Protein AF-A0A1F6HIG9-F1 (afdb_monomer_lite)

Foldseek 3Di:
DDDDDPPPPDLVCSLVVVQVVLVVVVVVLVVDQDAEEAEAEQCLSNQLDPVSLVVVLVCLVCQVVSNYHYHYHHPDLCSLVVDPSSLSSVVSDQKDWQAADDPVCLVVVCVSVVNDPVLSVCSPPGDVQWHWIHHPPDIDIDGDDDDPVRCLVPPPPPVSVVVVVVVVVVVVVVPDDDDDDPDDDDDDDDDDDDDDDDDDDDDDDDDDDDDDDDD

Structure (mmCIF, N/CA/C/O backbone):
data_AF-A0A1F6HIG9-F1
#
_entry.id   AF-A0A1F6HIG9-F1
#
loop_
_atom_site.group_PDB
_atom_site.id
_atom_site.type_symbol
_atom_site.label_atom_id
_atom_site.label_alt_id
_atom_site.label_comp_id
_atom_site.label_asym_id
_atom_site.label_entity_id
_atom_site.label_seq_id
_atom_site.pdbx_PDB_ins_code
_atom_site.Cartn_x
_atom_site.Cartn_y
_atom_site.Cartn_z
_atom_site.occupancy
_atom_site.B_iso_or_equiv
_atom_site.auth_seq_id
_atom_site.auth_comp_id
_atom_site.auth_asym_id
_atom_site.auth_atom_id
_atom_site.pdbx_PDB_model_num
ATOM 1 N N . MET A 1 1 ? -2.813 -13.691 -15.113 1.00 87.88 1 MET A N 1
ATOM 2 C CA . MET A 1 1 ? -2.069 -12.946 -14.077 1.00 87.88 1 MET A CA 1
ATOM 3 C C . MET A 1 1 ? -0.593 -12.982 -14.445 1.00 87.88 1 MET A C 1
ATOM 5 O O . MET A 1 1 ? -0.162 -14.000 -14.965 1.00 87.88 1 MET A O 1
ATOM 9 N N . THR A 1 2 ? 0.153 -11.894 -14.258 1.00 93.94 2 THR A N 1
ATOM 10 C CA . THR A 1 2 ? 1.606 -11.864 -14.506 1.00 93.94 2 THR A CA 1
ATOM 11 C C . THR A 1 2 ? 2.276 -11.411 -13.221 1.00 93.94 2 THR A C 1
ATOM 13 O O . THR A 1 2 ? 1.889 -10.372 -12.693 1.00 93.94 2 THR A O 1
ATOM 16 N N . VAL A 1 3 ? 3.236 -12.192 -12.725 1.00 94.56 3 VAL A N 1
ATOM 17 C CA . VAL A 1 3 ? 3.957 -11.929 -11.474 1.00 94.56 3 VAL A CA 1
ATOM 18 C C . VAL A 1 3 ? 5.439 -11.795 -11.797 1.00 94.56 3 VAL A C 1
ATOM 20 O O . VAL A 1 3 ? 5.996 -12.645 -12.488 1.00 94.56 3 VAL A O 1
ATOM 23 N N . PHE A 1 4 ? 6.061 -10.727 -11.305 1.00 93.75 4 PHE A N 1
ATOM 24 C CA . PHE A 1 4 ? 7.506 -10.527 -11.360 1.00 93.75 4 PHE A CA 1
ATOM 25 C C . PHE A 1 4 ? 8.046 -10.688 -9.942 1.00 93.75 4 PHE A C 1
ATOM 27 O O . PHE A 1 4 ? 7.702 -9.900 -9.067 1.00 93.75 4 PHE A O 1
ATOM 34 N N . SER A 1 5 ? 8.849 -11.725 -9.706 1.00 91.62 5 SER A N 1
ATOM 35 C CA . SER A 1 5 ? 9.456 -11.969 -8.396 1.00 91.62 5 SER A CA 1
ATOM 36 C C . SER A 1 5 ? 10.866 -11.396 -8.354 1.00 91.62 5 SER A C 1
ATOM 38 O O . SER A 1 5 ? 11.692 -11.724 -9.202 1.00 91.62 5 SER A O 1
ATOM 40 N N . ILE A 1 6 ? 11.139 -10.574 -7.341 1.00 88.38 6 ILE A N 1
ATOM 41 C CA . ILE A 1 6 ? 12.475 -10.038 -7.032 1.00 88.38 6 ILE A CA 1
ATOM 42 C C . ILE A 1 6 ? 13.081 -10.677 -5.775 1.00 88.38 6 ILE A C 1
ATOM 44 O O . ILE A 1 6 ? 14.140 -10.265 -5.317 1.00 88.38 6 ILE A O 1
ATOM 48 N N . LYS A 1 7 ? 12.428 -11.705 -5.214 1.00 85.88 7 LYS A N 1
ATOM 49 C CA . LYS A 1 7 ? 12.814 -12.321 -3.933 1.00 85.88 7 LYS A CA 1
ATOM 50 C C . LYS A 1 7 ? 14.222 -12.928 -3.952 1.00 85.88 7 LYS A C 1
ATOM 52 O O . LYS A 1 7 ? 14.895 -12.919 -2.930 1.00 85.88 7 LYS A O 1
ATOM 57 N N . ALA A 1 8 ? 14.649 -13.457 -5.098 1.00 89.75 8 ALA A N 1
ATOM 58 C CA . ALA A 1 8 ? 15.953 -14.104 -5.253 1.00 89.75 8 ALA A CA 1
ATOM 59 C C . ALA A 1 8 ? 17.104 -13.116 -5.519 1.00 89.75 8 ALA A C 1
ATOM 61 O O . ALA A 1 8 ? 18.244 -13.545 -5.660 1.00 89.75 8 ALA A O 1
ATOM 62 N N . LEU A 1 9 ? 16.810 -11.817 -5.631 1.00 90.56 9 LEU A N 1
ATOM 63 C CA . LEU A 1 9 ? 17.823 -10.787 -5.825 1.00 90.56 9 LEU A CA 1
ATOM 64 C C . LEU A 1 9 ? 18.357 -10.301 -4.478 1.00 90.56 9 LEU A C 1
ATOM 66 O O . LEU A 1 9 ? 17.592 -10.150 -3.513 1.00 90.56 9 LEU A O 1
ATOM 70 N N . GLU A 1 10 ? 19.655 -10.003 -4.468 1.00 90.06 10 GLU A N 1
ATOM 71 C CA . GLU A 1 10 ? 20.306 -9.215 -3.422 1.00 90.06 10 GLU A CA 1
ATOM 72 C C . GLU A 1 10 ? 19.578 -7.883 -3.235 1.00 90.06 10 GLU A C 1
ATOM 74 O O . GLU A 1 10 ? 19.012 -7.324 -4.182 1.00 90.06 10 GLU A O 1
ATOM 79 N N . GLU A 1 11 ? 19.549 -7.399 -1.998 1.00 84.50 11 GLU A N 1
ATOM 80 C CA . GLU A 1 11 ? 18.730 -6.257 -1.601 1.00 84.50 11 GLU A CA 1
ATOM 81 C C . GLU A 1 11 ? 19.108 -4.990 -2.373 1.00 84.50 11 GLU A C 1
ATOM 83 O O . GLU A 1 11 ? 18.236 -4.263 -2.846 1.00 84.50 11 GLU A O 1
ATOM 88 N N . GLU A 1 12 ? 20.400 -4.807 -2.624 1.00 86.00 12 GLU A N 1
ATOM 89 C CA . GLU A 1 12 ? 20.987 -3.698 -3.369 1.00 86.00 12 GLU A CA 1
ATOM 90 C C . GLU A 1 12 ? 20.551 -3.681 -4.843 1.00 86.00 12 GLU A C 1
ATOM 92 O O . GLU A 1 12 ? 20.493 -2.622 -5.472 1.00 86.00 12 GLU A O 1
ATOM 97 N N . LEU A 1 13 ? 20.209 -4.844 -5.409 1.00 88.69 13 LEU A N 1
ATOM 98 C CA . LEU A 1 13 ? 19.786 -4.982 -6.807 1.00 88.69 13 LEU A CA 1
ATOM 99 C C . LEU A 1 13 ? 18.272 -4.830 -6.990 1.00 88.69 13 LEU A C 1
ATOM 101 O O . LEU A 1 13 ? 17.807 -4.561 -8.105 1.00 88.69 13 LEU A O 1
ATOM 105 N N . ARG A 1 14 ? 17.484 -4.989 -5.919 1.00 87.50 14 ARG A N 1
ATOM 106 C CA . ARG A 1 14 ? 16.014 -4.928 -5.976 1.00 87.50 14 ARG A CA 1
ATOM 107 C C . ARG A 1 14 ? 15.480 -3.606 -6.534 1.00 87.50 14 ARG A C 1
ATOM 109 O O . ARG A 1 14 ? 14.612 -3.687 -7.406 1.00 87.50 14 ARG A O 1
ATOM 116 N N . PRO A 1 15 ? 15.974 -2.414 -6.137 1.00 85.75 15 PRO A N 1
ATOM 117 C CA . PRO A 1 15 ? 15.472 -1.145 -6.667 1.00 85.75 15 PRO A CA 1
ATOM 118 C C . PRO A 1 15 ? 15.651 -1.033 -8.185 1.00 85.75 15 PRO A C 1
ATOM 120 O O . PRO A 1 15 ? 14.716 -0.670 -8.900 1.00 85.75 15 PRO A O 1
ATOM 123 N N . VAL A 1 16 ? 16.826 -1.420 -8.693 1.00 88.12 16 VAL A N 1
ATOM 124 C CA . VAL A 1 16 ? 17.144 -1.381 -10.128 1.00 88.12 16 VAL A CA 1
ATOM 125 C C . VAL A 1 16 ? 16.268 -2.362 -10.904 1.00 88.12 16 VAL A C 1
ATOM 127 O O . VAL A 1 16 ? 15.658 -1.996 -11.911 1.00 88.12 16 VAL A O 1
ATOM 130 N N . ALA A 1 17 ? 16.151 -3.601 -10.421 1.00 90.62 17 ALA A N 1
ATOM 131 C CA . ALA A 1 17 ? 15.294 -4.604 -11.043 1.00 90.62 17 ALA A CA 1
ATOM 132 C C . ALA A 1 17 ? 13.824 -4.159 -11.065 1.00 90.62 17 ALA A C 1
ATOM 134 O O . ALA A 1 17 ? 13.151 -4.282 -12.092 1.00 90.62 17 ALA A O 1
ATOM 135 N N . MET A 1 18 ? 13.334 -3.587 -9.962 1.00 89.00 18 MET A N 1
ATOM 136 C CA . MET A 1 18 ? 11.970 -3.077 -9.868 1.00 89.00 18 MET A CA 1
ATOM 137 C C . MET A 1 18 ? 11.737 -1.911 -10.833 1.00 89.00 18 MET A C 1
ATOM 139 O O . MET A 1 18 ? 10.702 -1.883 -11.495 1.00 89.00 18 MET A O 1
ATOM 143 N N . HIS A 1 19 ? 12.707 -1.006 -10.994 1.00 88.56 19 HIS A N 1
ATOM 144 C CA . HIS A 1 19 ? 12.633 0.078 -11.975 1.00 88.56 19 HIS A CA 1
ATOM 145 C C . HIS A 1 19 ? 12.476 -0.454 -13.409 1.00 88.56 19 HIS A C 1
ATOM 147 O O . HIS A 1 19 ? 11.563 -0.041 -14.126 1.00 88.56 19 HIS A O 1
ATOM 153 N N . ILE A 1 20 ? 13.304 -1.424 -13.812 1.00 91.75 20 ILE A N 1
ATOM 154 C CA . ILE A 1 20 ? 13.245 -2.042 -15.149 1.00 91.75 20 ILE A CA 1
ATOM 155 C C . ILE A 1 20 ? 11.887 -2.722 -15.380 1.00 91.75 20 ILE A C 1
ATOM 157 O O . ILE A 1 20 ? 11.261 -2.545 -16.429 1.00 91.75 20 ILE A O 1
ATOM 161 N N . VAL A 1 21 ? 11.403 -3.486 -14.395 1.00 93.06 21 VAL A N 1
ATOM 162 C CA . VAL A 1 21 ? 10.100 -4.165 -14.467 1.00 93.06 21 VAL A CA 1
ATOM 163 C C . VAL A 1 21 ? 8.960 -3.152 -14.579 1.00 93.06 21 VAL A C 1
ATOM 165 O O . VAL A 1 21 ? 8.070 -3.313 -15.419 1.00 93.06 21 VAL A O 1
ATOM 168 N N . LEU A 1 22 ? 8.983 -2.093 -13.770 1.00 92.62 22 LEU A N 1
ATOM 169 C CA . LEU A 1 22 ? 7.974 -1.041 -13.805 1.00 92.62 22 LEU A CA 1
ATOM 170 C C . LEU A 1 22 ? 7.966 -0.298 -15.141 1.00 92.62 22 LEU A C 1
ATOM 172 O O . LEU A 1 22 ? 6.882 -0.037 -15.664 1.00 92.62 22 LEU A O 1
ATOM 176 N N . ASP A 1 23 ? 9.129 0.007 -15.723 1.00 93.12 23 ASP A N 1
ATOM 177 C CA . ASP A 1 23 ? 9.199 0.654 -17.037 1.00 93.12 23 ASP A CA 1
ATOM 178 C C . ASP A 1 23 ? 8.657 -0.247 -18.151 1.00 93.12 23 ASP A C 1
ATOM 180 O O . ASP A 1 23 ? 7.828 0.181 -18.967 1.00 93.12 23 ASP A O 1
ATOM 184 N N . PHE A 1 24 ? 9.009 -1.535 -18.125 1.00 94.88 24 PHE A N 1
ATOM 185 C CA . PHE A 1 24 ? 8.437 -2.524 -19.033 1.00 94.88 24 PHE A CA 1
ATOM 186 C C . PHE A 1 24 ? 6.903 -2.570 -18.929 1.00 94.88 24 PHE A C 1
ATOM 188 O O . PHE A 1 24 ? 6.195 -2.505 -19.946 1.00 94.88 24 PHE A O 1
ATOM 195 N N . ILE A 1 25 ? 6.369 -2.644 -17.703 1.00 94.56 25 ILE A N 1
ATOM 196 C CA . ILE A 1 25 ? 4.924 -2.653 -17.448 1.00 94.56 25 ILE A CA 1
ATOM 197 C C . ILE A 1 25 ? 4.296 -1.354 -17.946 1.00 94.56 25 ILE A C 1
ATOM 199 O O . ILE A 1 25 ? 3.303 -1.396 -18.677 1.00 94.56 25 ILE A O 1
ATOM 203 N N . TRP A 1 26 ? 4.872 -0.204 -17.603 1.00 95.06 26 TRP A N 1
ATOM 204 C CA . TRP A 1 26 ? 4.356 1.108 -17.975 1.00 95.06 26 TRP A CA 1
ATOM 205 C C . TRP A 1 26 ? 4.303 1.291 -19.493 1.00 95.06 26 TRP A C 1
ATOM 207 O O . TRP A 1 26 ? 3.287 1.719 -20.051 1.00 95.06 26 TRP A O 1
ATOM 217 N N . THR A 1 27 ? 5.357 0.885 -20.196 1.00 94.69 27 THR A N 1
ATOM 218 C CA . THR A 1 27 ? 5.409 0.886 -21.659 1.00 94.69 27 THR A CA 1
ATOM 219 C C . THR A 1 27 ? 4.345 -0.033 -22.263 1.00 94.69 27 THR A C 1
ATOM 221 O O . THR A 1 27 ? 3.677 0.345 -23.228 1.00 94.69 27 THR A O 1
ATOM 224 N N . ARG A 1 28 ? 4.089 -1.207 -21.675 1.00 94.12 28 ARG A N 1
ATOM 225 C CA . ARG A 1 28 ? 3.018 -2.116 -22.119 1.00 94.12 28 ARG A CA 1
ATOM 226 C C . ARG A 1 28 ? 1.613 -1.573 -21.834 1.00 94.12 28 ARG A C 1
ATOM 228 O O . ARG A 1 28 ? 0.706 -1.780 -22.642 1.00 94.12 28 ARG A O 1
ATOM 235 N N . VAL A 1 29 ? 1.414 -0.897 -20.702 1.00 95.12 29 VAL A N 1
ATOM 236 C CA . VAL A 1 29 ? 0.135 -0.276 -20.323 1.00 95.12 29 VAL A CA 1
ATOM 237 C C . VAL A 1 29 ? -0.246 0.808 -21.327 1.00 95.12 29 VAL A C 1
ATOM 239 O O . VAL A 1 29 ? -1.376 0.807 -21.813 1.00 95.12 29 VAL A O 1
ATOM 242 N N . ARG A 1 30 ? 0.709 1.670 -21.700 1.00 94.94 30 ARG A N 1
ATOM 243 C CA . ARG A 1 30 ? 0.485 2.778 -22.642 1.00 94.94 30 ARG A CA 1
ATOM 244 C C . ARG A 1 30 ? 0.148 2.329 -24.067 1.00 94.94 30 ARG A C 1
ATOM 246 O O . ARG A 1 30 ? -0.565 3.042 -24.761 1.00 94.94 30 ARG A O 1
ATOM 253 N N . LYS A 1 31 ? 0.616 1.152 -24.499 1.00 95.31 31 LYS A N 1
ATOM 254 C CA . LYS A 1 31 ? 0.373 0.624 -25.858 1.00 95.31 31 LYS A CA 1
ATOM 255 C C . LYS A 1 31 ? -1.077 0.219 -26.124 1.00 95.31 31 LYS A C 1
ATOM 257 O O . LYS A 1 31 ? -1.518 0.243 -27.267 1.00 95.31 31 LYS A O 1
ATOM 262 N N . THR A 1 32 ? -1.817 -0.206 -25.102 1.00 93.19 32 THR A N 1
ATOM 263 C CA . THR A 1 32 ? -3.199 -0.675 -25.278 1.00 93.19 32 THR A CA 1
ATOM 264 C C . THR A 1 32 ? -4.029 -0.299 -24.067 1.00 93.19 32 THR A C 1
ATOM 266 O O . THR A 1 32 ? -3.763 -0.789 -22.962 1.00 93.19 32 THR A O 1
ATOM 269 N N . LEU A 1 33 ? -5.057 0.521 -24.289 1.00 93.88 33 LEU A N 1
ATOM 270 C CA . LEU A 1 33 ? -6.012 0.929 -23.265 1.00 93.88 33 LEU A CA 1
ATOM 271 C C . LEU A 1 33 ? -6.935 -0.236 -22.908 1.00 93.88 33 LEU A C 1
ATOM 273 O O . LEU A 1 33 ? -7.776 -0.651 -23.698 1.00 93.88 33 LEU A O 1
ATOM 277 N N . LYS A 1 34 ? -6.757 -0.772 -21.702 1.00 95.38 34 LYS A N 1
ATOM 278 C CA . LYS A 1 34 ? -7.634 -1.777 -21.096 1.00 95.38 34 LYS A CA 1
ATOM 279 C C . LYS A 1 34 ? -7.484 -1.736 -19.582 1.00 95.38 34 LYS A C 1
ATOM 281 O O . LYS A 1 34 ? -6.411 -1.382 -19.091 1.00 95.38 34 LYS A O 1
ATOM 286 N N . LYS A 1 35 ? -8.533 -2.149 -18.868 1.00 96.88 35 LYS A N 1
ATOM 287 C CA . LYS A 1 35 ? -8.552 -2.221 -17.402 1.00 96.88 35 LYS A CA 1
ATOM 288 C C . LYS A 1 35 ? -7.471 -3.181 -16.897 1.00 96.88 35 LYS A C 1
ATOM 290 O O . LYS A 1 35 ? -7.410 -4.329 -17.340 1.00 96.88 35 LYS A O 1
ATOM 295 N N . ARG A 1 36 ? -6.600 -2.698 -16.010 1.00 96.44 36 ARG A N 1
ATOM 296 C CA . ARG A 1 36 ? -5.527 -3.472 -15.369 1.00 96.44 36 ARG A CA 1
ATOM 297 C C . ARG A 1 36 ? -5.347 -3.018 -13.922 1.00 96.44 36 ARG A C 1
ATOM 299 O O . ARG A 1 36 ? -5.566 -1.850 -13.613 1.00 96.44 36 ARG A O 1
ATOM 306 N N . LEU A 1 37 ? -4.878 -3.933 -13.085 1.00 96.38 37 LEU A N 1
ATOM 307 C CA . LEU 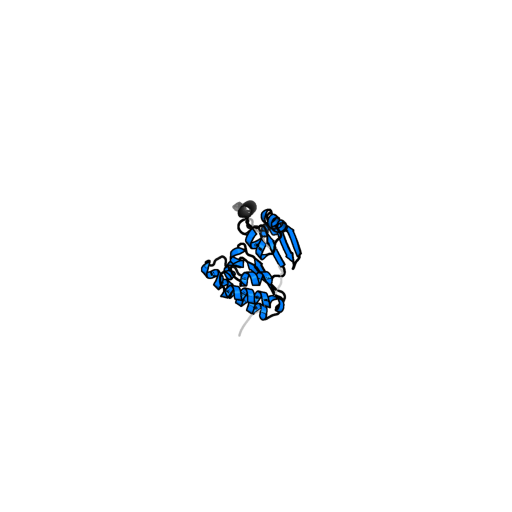A 1 37 ? -4.410 -3.662 -11.731 1.00 96.38 37 LEU A CA 1
ATOM 308 C C . LEU A 1 37 ? -2.902 -3.938 -11.692 1.00 96.38 37 LEU A C 1
ATOM 310 O O . LEU A 1 37 ? -2.469 -5.015 -12.103 1.00 96.38 37 LEU A O 1
ATOM 314 N N . LEU A 1 38 ? -2.120 -2.952 -11.262 1.00 96.44 38 LEU A N 1
ATOM 315 C CA . LEU A 1 38 ? -0.701 -3.083 -10.952 1.00 96.44 38 LEU A CA 1
ATOM 316 C C . LEU A 1 38 ? -0.553 -3.047 -9.437 1.00 96.44 38 LEU A C 1
ATOM 318 O O . LEU A 1 38 ? -0.900 -2.047 -8.816 1.00 96.44 38 LEU A O 1
ATOM 322 N N . ILE A 1 39 ? -0.038 -4.135 -8.874 1.00 95.69 39 ILE A N 1
ATOM 323 C CA . ILE A 1 39 ? 0.226 -4.271 -7.444 1.00 95.69 39 ILE A CA 1
ATOM 324 C C . ILE A 1 39 ? 1.739 -4.236 -7.251 1.00 95.69 39 ILE A C 1
ATOM 326 O O . ILE A 1 39 ? 2.453 -5.008 -7.892 1.00 95.69 39 ILE A O 1
ATOM 330 N N . LEU A 1 40 ? 2.206 -3.324 -6.406 1.00 94.06 40 LEU A N 1
ATOM 331 C CA . LEU A 1 40 ? 3.586 -3.234 -5.949 1.00 94.06 40 LEU A CA 1
ATOM 332 C C . LEU A 1 40 ? 3.618 -3.681 -4.497 1.00 94.06 40 LEU A C 1
ATOM 334 O O . LEU A 1 40 ? 3.149 -2.957 -3.621 1.00 94.06 40 LEU A O 1
ATOM 338 N N . ASP A 1 41 ? 4.123 -4.886 -4.287 1.00 91.38 41 ASP A N 1
ATOM 339 C CA . ASP A 1 41 ? 4.368 -5.427 -2.958 1.00 91.38 41 ASP A CA 1
ATOM 340 C C . ASP A 1 41 ? 5.746 -4.981 -2.458 1.00 91.38 41 ASP A C 1
ATOM 342 O O . ASP A 1 41 ? 6.662 -4.803 -3.266 1.00 91.38 41 ASP A O 1
ATOM 346 N N . GLU A 1 42 ? 5.872 -4.764 -1.151 1.00 87.62 42 GLU A N 1
ATOM 347 C CA . GLU A 1 42 ? 7.054 -4.179 -0.500 1.00 87.62 42 GLU A CA 1
ATOM 348 C C . GLU A 1 42 ? 7.579 -2.926 -1.222 1.00 87.62 42 GLU A C 1
ATOM 350 O O . GLU A 1 42 ? 8.768 -2.766 -1.514 1.00 87.62 42 GLU A O 1
ATOM 355 N N . ALA A 1 43 ? 6.663 -2.006 -1.539 1.00 86.62 43 ALA A N 1
ATOM 356 C CA . ALA A 1 43 ? 6.989 -0.811 -2.311 1.00 86.62 43 ALA A CA 1
ATOM 357 C C . ALA A 1 43 ? 8.031 0.093 -1.619 1.00 86.62 43 ALA A C 1
ATOM 359 O O . ALA A 1 43 ? 8.626 0.938 -2.283 1.00 86.62 43 ALA A O 1
ATOM 360 N N . TRP A 1 44 ? 8.307 -0.078 -0.322 1.00 86.62 44 TRP A N 1
ATOM 361 C CA . TRP A 1 44 ? 9.338 0.695 0.374 1.00 86.62 44 TRP A CA 1
ATOM 362 C C . TRP A 1 44 ? 10.725 0.573 -0.278 1.00 86.62 44 TRP A C 1
ATOM 364 O O . TRP A 1 44 ? 11.446 1.569 -0.318 1.00 86.62 44 TRP A O 1
ATOM 374 N N . TYR A 1 45 ? 11.076 -0.573 -0.885 1.00 84.81 45 TYR A N 1
ATOM 375 C CA . TYR A 1 45 ? 12.374 -0.764 -1.555 1.00 84.81 45 TYR A CA 1
ATOM 376 C C . TYR A 1 45 ? 12.652 0.293 -2.627 1.00 84.81 45 TYR A C 1
ATOM 378 O O . TYR A 1 45 ? 13.772 0.787 -2.751 1.00 84.81 45 TYR A O 1
ATOM 386 N N . ILE A 1 46 ? 11.631 0.645 -3.412 1.00 85.50 46 ILE A N 1
ATOM 387 C CA . ILE A 1 46 ? 11.776 1.611 -4.502 1.00 85.50 46 ILE A CA 1
ATOM 388 C C . ILE A 1 46 ? 11.577 3.056 -4.031 1.00 85.50 46 ILE A C 1
ATOM 390 O O . ILE A 1 46 ? 12.107 3.983 -4.642 1.00 85.50 46 ILE A O 1
ATOM 394 N N . MET A 1 47 ? 10.849 3.254 -2.930 1.00 87.06 47 MET A N 1
ATOM 395 C CA . MET A 1 47 ? 10.527 4.585 -2.406 1.00 87.06 47 MET A CA 1
ATOM 396 C C . MET A 1 47 ? 11.680 5.237 -1.634 1.00 87.06 47 MET A C 1
ATOM 398 O O . MET A 1 47 ? 11.687 6.460 -1.508 1.00 87.06 47 MET A O 1
ATOM 402 N N . LYS A 1 48 ? 12.675 4.451 -1.194 1.00 82.56 48 LYS A N 1
ATOM 403 C CA . LYS A 1 48 ? 13.919 4.937 -0.567 1.00 82.56 48 LYS A CA 1
ATOM 404 C C . LYS A 1 48 ? 14.793 5.790 -1.493 1.00 82.56 48 LYS A C 1
ATOM 406 O O . LYS A 1 48 ? 15.579 6.601 -1.014 1.00 82.56 48 LYS A O 1
ATOM 411 N N . TYR A 1 49 ? 14.672 5.612 -2.809 1.00 83.06 49 TYR A N 1
ATOM 412 C CA . TYR A 1 49 ? 15.506 6.295 -3.799 1.00 83.06 49 TYR A CA 1
ATOM 413 C C . TYR A 1 49 ? 14.683 7.313 -4.577 1.00 83.06 49 TYR A C 1
ATOM 415 O O . TYR A 1 49 ? 13.710 6.951 -5.236 1.00 83.06 49 TYR A O 1
ATOM 423 N N . GLU A 1 50 ? 15.106 8.575 -4.551 1.00 83.94 50 GLU A N 1
ATOM 424 C CA . GLU A 1 50 ? 14.349 9.700 -5.106 1.00 83.94 50 GLU A CA 1
ATOM 425 C C . GLU A 1 50 ? 13.959 9.500 -6.581 1.00 83.94 50 GLU A C 1
ATOM 427 O O . GLU A 1 50 ? 12.781 9.603 -6.932 1.00 83.94 50 GLU A O 1
ATOM 432 N N . ASP A 1 51 ? 14.917 9.118 -7.430 1.00 82.56 51 ASP A N 1
ATOM 433 C CA . ASP A 1 51 ? 14.681 8.891 -8.860 1.00 82.56 51 ASP A CA 1
ATOM 434 C C . ASP A 1 51 ? 13.620 7.814 -9.105 1.00 82.56 51 ASP A C 1
ATOM 436 O O . ASP A 1 51 ? 12.728 7.969 -9.946 1.00 82.56 51 ASP A O 1
ATOM 440 N N . SER A 1 52 ? 13.670 6.726 -8.338 1.00 85.31 52 SER A N 1
ATOM 441 C CA . SER A 1 52 ? 12.746 5.609 -8.511 1.00 85.31 52 SER A CA 1
ATOM 442 C C . SER A 1 52 ? 11.373 5.898 -7.897 1.00 85.31 52 SER A C 1
ATOM 444 O O . SER A 1 52 ? 10.346 5.571 -8.499 1.00 85.31 52 SER A O 1
ATOM 446 N N . ALA A 1 53 ? 11.331 6.603 -6.766 1.00 88.50 53 ALA A N 1
ATOM 447 C CA . ALA A 1 53 ? 10.103 7.095 -6.155 1.00 88.50 53 ALA A CA 1
ATOM 448 C C . ALA A 1 53 ? 9.371 8.086 -7.079 1.00 88.50 53 ALA A C 1
ATOM 450 O O . ALA A 1 53 ? 8.148 8.005 -7.251 1.00 88.50 53 ALA A O 1
ATOM 451 N N . SER A 1 54 ? 10.117 8.962 -7.765 1.00 89.56 54 SER A N 1
ATOM 452 C CA . SER A 1 54 ? 9.574 9.885 -8.768 1.00 89.56 54 SER A CA 1
ATOM 453 C C . SER A 1 54 ? 8.887 9.143 -9.923 1.00 89.56 54 SER A C 1
ATOM 455 O O . SER A 1 54 ? 7.841 9.576 -10.424 1.00 89.56 54 SER A O 1
ATOM 457 N N . PHE A 1 55 ? 9.420 7.978 -10.306 1.00 90.19 55 PHE A N 1
ATOM 458 C CA . PHE A 1 55 ? 8.849 7.143 -11.355 1.00 90.19 55 PHE A CA 1
ATOM 459 C C . PHE A 1 55 ? 7.510 6.531 -10.931 1.00 90.19 55 PHE A C 1
ATOM 461 O O . PHE A 1 55 ? 6.521 6.650 -11.665 1.00 90.19 55 PHE A O 1
ATOM 468 N N . VAL A 1 56 ? 7.443 5.956 -9.724 1.00 92.44 56 VAL A N 1
ATOM 469 C CA . VAL A 1 56 ? 6.198 5.421 -9.141 1.00 92.44 56 VAL A CA 1
ATOM 470 C C . VAL A 1 56 ? 5.146 6.521 -9.023 1.00 92.44 56 VAL A C 1
ATOM 472 O O . VAL A 1 56 ? 4.008 6.340 -9.464 1.00 92.44 56 VAL A O 1
ATOM 475 N N . TYR A 1 57 ? 5.528 7.700 -8.532 1.00 92.94 57 TYR A N 1
ATOM 476 C CA . TYR A 1 57 ? 4.646 8.864 -8.481 1.00 92.94 57 TYR A CA 1
ATOM 477 C C . TYR A 1 57 ? 4.144 9.277 -9.876 1.00 92.94 57 TYR A C 1
ATOM 479 O O . TYR A 1 57 ? 2.950 9.524 -10.082 1.00 92.94 57 TYR A O 1
ATOM 487 N N . GLY A 1 58 ? 5.024 9.277 -10.879 1.00 93.12 58 GLY A N 1
ATOM 488 C CA . GLY A 1 58 ? 4.660 9.528 -12.270 1.00 93.12 58 GLY A CA 1
ATOM 489 C C . GLY A 1 58 ? 3.642 8.522 -12.820 1.00 93.12 58 GLY A C 1
ATOM 490 O O . GLY A 1 58 ? 2.765 8.901 -13.608 1.00 93.12 58 GLY A O 1
ATOM 491 N N . ILE A 1 59 ? 3.725 7.248 -12.425 1.00 93.69 59 ILE A N 1
ATOM 492 C CA . ILE A 1 59 ? 2.704 6.238 -12.739 1.00 93.69 59 ILE A CA 1
ATOM 493 C C . ILE A 1 59 ? 1.407 6.571 -11.997 1.00 93.69 59 ILE A C 1
ATOM 495 O O . ILE A 1 59 ? 0.362 6.665 -12.644 1.00 93.69 59 ILE A O 1
ATOM 499 N N . ALA A 1 60 ? 1.465 6.828 -10.686 1.00 93.75 60 ALA A N 1
ATOM 500 C CA . ALA A 1 60 ? 0.302 7.127 -9.849 1.00 93.75 60 ALA A CA 1
ATOM 501 C C . ALA A 1 60 ? -0.557 8.263 -10.433 1.00 93.75 60 ALA A C 1
ATOM 503 O O . ALA A 1 60 ? -1.758 8.075 -10.644 1.00 93.75 60 ALA A O 1
ATOM 504 N N . LYS A 1 61 ? 0.055 9.389 -10.837 1.00 93.56 61 LYS A N 1
ATOM 505 C CA . LYS A 1 61 ? -0.662 10.536 -11.435 1.00 93.56 61 LYS A CA 1
ATOM 506 C C . LYS A 1 61 ? -1.329 10.247 -12.778 1.00 93.56 61 LYS A C 1
ATOM 508 O O . LYS A 1 61 ? -2.285 10.923 -13.160 1.00 93.56 61 LYS A O 1
ATOM 513 N N . ARG A 1 62 ? -0.778 9.318 -13.561 1.00 93.81 62 ARG A N 1
ATOM 514 C CA . ARG A 1 62 ? -1.215 9.061 -14.946 1.00 93.81 62 ARG A CA 1
ATOM 515 C C . ARG A 1 62 ? -2.088 7.818 -15.068 1.00 93.81 62 ARG A C 1
ATOM 517 O O . ARG A 1 62 ? -2.835 7.720 -16.037 1.00 93.81 62 ARG A O 1
ATOM 524 N N . SER A 1 63 ? -2.024 6.920 -14.090 1.00 93.94 63 SER A N 1
ATOM 525 C CA . SER A 1 63 ? -2.698 5.619 -14.016 1.00 93.94 63 SER A CA 1
ATOM 526 C C . SER A 1 63 ? -4.153 5.650 -14.516 1.00 93.94 63 SER A C 1
ATOM 528 O O . SER A 1 63 ? -4.506 4.920 -15.448 1.00 93.94 63 SER A O 1
ATOM 530 N N . ARG A 1 64 ? -4.957 6.601 -14.015 1.00 92.94 64 ARG A N 1
ATOM 531 C CA . ARG A 1 64 ? -6.378 6.784 -14.370 1.00 92.94 64 ARG A CA 1
ATOM 532 C C . ARG A 1 64 ? -6.615 6.973 -15.872 1.00 92.94 64 ARG A C 1
ATOM 534 O O . ARG A 1 64 ? -7.563 6.410 -16.410 1.00 92.94 64 ARG A O 1
ATOM 541 N N . LYS A 1 65 ? -5.735 7.704 -16.571 1.00 94.62 65 LYS A N 1
ATOM 542 C CA . LYS A 1 65 ? -5.847 7.950 -18.025 1.00 94.62 65 LYS A CA 1
ATOM 543 C C . LYS A 1 65 ? -5.651 6.681 -18.859 1.00 94.62 65 LYS A C 1
ATOM 545 O O . LYS A 1 65 ? -6.066 6.644 -20.010 1.00 94.62 65 LYS A O 1
ATOM 550 N N . TYR A 1 66 ? -5.028 5.652 -18.283 1.00 96.38 66 TYR A N 1
ATOM 551 C CA . TYR A 1 66 ? -4.698 4.401 -18.965 1.00 96.38 66 TYR A CA 1
ATOM 552 C C . TYR A 1 66 ? -5.500 3.196 -18.457 1.00 96.38 66 TYR A C 1
ATOM 554 O O . TYR A 1 66 ? -5.124 2.057 -18.737 1.00 96.38 66 TYR A O 1
ATOM 562 N N . TYR A 1 67 ? -6.594 3.428 -17.716 1.00 95.88 67 TYR A N 1
ATOM 563 C CA . TYR A 1 67 ? -7.362 2.376 -17.034 1.00 95.88 67 TYR A CA 1
ATOM 564 C C . TYR A 1 67 ? -6.488 1.456 -16.164 1.00 95.88 67 TYR A C 1
ATOM 566 O O . TYR A 1 67 ? -6.746 0.256 -16.044 1.00 95.88 67 TYR A O 1
ATOM 574 N N . LEU A 1 68 ? -5.437 2.020 -15.569 1.00 96.69 68 LEU A N 1
ATOM 575 C CA . LEU A 1 68 ? -4.571 1.325 -14.633 1.00 96.69 68 LEU A CA 1
ATOM 576 C C . LEU A 1 68 ? -4.965 1.726 -13.212 1.00 96.69 68 LEU A C 1
ATOM 578 O O . LEU A 1 68 ? -4.958 2.910 -12.889 1.00 96.69 68 LEU A O 1
ATOM 582 N N . ALA A 1 69 ? -5.279 0.747 -12.373 1.00 95.69 69 ALA A N 1
ATOM 583 C CA . ALA A 1 69 ? -5.280 0.918 -10.927 1.00 95.69 69 ALA A CA 1
ATOM 584 C C . ALA A 1 69 ? -3.882 0.572 -10.401 1.00 95.69 69 ALA A C 1
ATOM 586 O O . ALA A 1 69 ? -3.326 -0.459 -10.784 1.00 95.69 69 ALA A O 1
ATOM 587 N N . LEU A 1 70 ? -3.310 1.447 -9.576 1.00 95.62 70 LEU A N 1
ATOM 588 C CA . LEU A 1 70 ? -2.052 1.210 -8.873 1.00 95.62 70 LEU A CA 1
ATOM 589 C C . LEU A 1 70 ? -2.374 0.923 -7.407 1.00 95.62 70 LEU A C 1
ATOM 591 O O . LEU A 1 70 ? -3.045 1.728 -6.766 1.00 95.62 70 LEU A O 1
ATOM 595 N N . THR A 1 71 ? -1.875 -0.194 -6.897 1.00 95.38 71 THR A N 1
ATOM 596 C CA . THR A 1 71 ? -1.942 -0.571 -5.486 1.00 95.38 71 THR A CA 1
ATOM 597 C C . THR A 1 71 ? -0.523 -0.753 -4.982 1.00 95.38 71 THR A C 1
ATOM 599 O O . THR A 1 71 ? 0.253 -1.489 -5.582 1.00 95.38 71 THR A O 1
ATOM 602 N N . THR A 1 72 ? -0.186 -0.081 -3.890 1.00 93.75 72 THR A N 1
ATOM 603 C CA . THR A 1 72 ? 1.085 -0.249 -3.182 1.00 93.75 72 THR A CA 1
ATOM 604 C C . THR A 1 72 ? 0.797 -0.883 -1.830 1.00 93.75 72 THR A C 1
ATOM 606 O O . THR A 1 72 ? -0.056 -0.377 -1.102 1.00 93.75 72 THR A O 1
ATOM 609 N N . ALA A 1 73 ? 1.495 -1.963 -1.503 1.00 92.75 73 ALA A N 1
ATOM 610 C CA . ALA A 1 73 ? 1.481 -2.593 -0.190 1.00 92.75 73 ALA A CA 1
ATOM 611 C C . ALA A 1 73 ? 2.884 -2.485 0.422 1.00 92.75 73 ALA A C 1
ATOM 613 O O . ALA A 1 73 ? 3.887 -2.595 -0.286 1.00 92.75 73 ALA A O 1
ATOM 614 N N . THR A 1 74 ? 2.953 -2.198 1.718 1.00 90.25 74 THR A N 1
ATOM 615 C CA . THR A 1 74 ? 4.211 -2.084 2.461 1.00 90.25 74 THR A CA 1
ATOM 616 C C . THR A 1 74 ? 3.9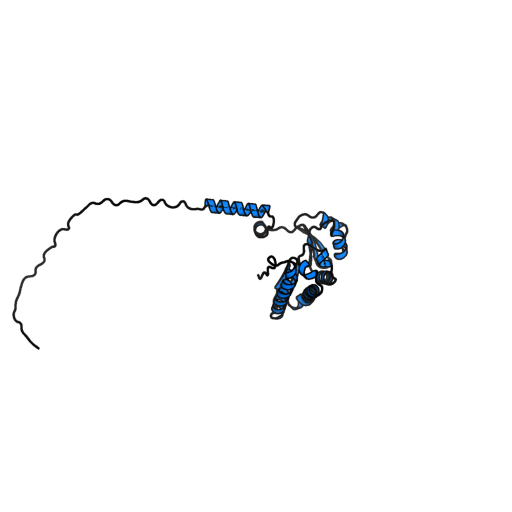71 -2.436 3.920 1.00 90.25 74 THR A C 1
ATOM 618 O O . THR A 1 74 ? 2.919 -2.093 4.465 1.00 90.25 74 THR A O 1
ATOM 621 N N . GLN A 1 75 ? 4.937 -3.116 4.533 1.00 87.56 75 GLN A N 1
ATOM 622 C CA . GLN A 1 75 ? 4.972 -3.322 5.982 1.00 87.56 75 GLN A CA 1
ATOM 623 C C . GLN A 1 75 ? 5.666 -2.151 6.678 1.00 87.56 75 GLN A C 1
ATOM 625 O O . GLN A 1 75 ? 5.235 -1.737 7.747 1.00 87.56 75 GLN A O 1
ATOM 630 N N . ASP A 1 76 ? 6.685 -1.577 6.033 1.00 85.50 76 ASP A N 1
ATOM 631 C CA . ASP A 1 76 ? 7.400 -0.413 6.541 1.00 85.50 76 ASP A CA 1
ATOM 632 C C . ASP A 1 76 ? 6.777 0.872 5.984 1.00 85.50 76 ASP A C 1
ATOM 634 O O . ASP A 1 76 ? 6.955 1.248 4.816 1.00 85.50 76 ASP A O 1
ATOM 638 N N . VAL A 1 77 ? 5.954 1.516 6.811 1.00 84.94 77 VAL A N 1
ATOM 639 C CA . VAL A 1 77 ? 5.269 2.760 6.446 1.00 84.94 77 VAL A CA 1
ATOM 640 C C . VAL A 1 77 ? 6.204 3.962 6.611 1.00 84.94 77 VAL A C 1
ATOM 642 O O . VAL A 1 77 ? 6.080 4.928 5.856 1.00 84.94 77 VAL A O 1
ATOM 645 N N . GLN A 1 78 ? 7.160 3.916 7.546 1.00 85.19 78 GLN A N 1
ATOM 646 C CA . GLN A 1 78 ? 8.101 5.018 7.766 1.00 85.19 78 GLN A CA 1
ATOM 647 C C . GLN A 1 78 ? 9.010 5.205 6.555 1.00 85.19 78 GLN A C 1
ATOM 649 O O . GLN A 1 78 ? 9.107 6.312 6.022 1.00 85.19 78 GLN A O 1
ATOM 654 N N . ASP A 1 79 ? 9.599 4.116 6.066 1.00 85.81 79 ASP A N 1
ATOM 655 C CA . ASP A 1 79 ? 10.462 4.126 4.891 1.00 85.81 79 ASP A CA 1
ATOM 656 C C . ASP A 1 79 ? 9.695 4.552 3.641 1.00 85.81 79 ASP A C 1
ATOM 658 O O . ASP A 1 79 ? 10.199 5.334 2.831 1.00 85.81 79 ASP A O 1
ATOM 662 N N . PHE A 1 80 ? 8.443 4.111 3.502 1.00 88.25 80 PHE A N 1
ATOM 663 C CA . PHE A 1 80 ? 7.587 4.540 2.401 1.00 88.25 80 PHE A CA 1
ATOM 664 C C . PHE A 1 80 ? 7.313 6.052 2.431 1.00 88.25 80 PHE A C 1
ATOM 666 O O . PHE A 1 80 ? 7.266 6.688 1.379 1.00 88.25 80 PHE A O 1
ATOM 673 N N . LEU A 1 81 ? 7.140 6.635 3.619 1.00 88.00 81 LEU A N 1
ATOM 674 C CA . LEU A 1 81 ? 6.822 8.054 3.823 1.00 88.00 81 LEU A CA 1
ATOM 675 C C . LEU A 1 81 ? 8.053 8.955 4.000 1.00 88.00 81 LEU A C 1
ATOM 677 O O . LEU A 1 81 ? 7.897 10.171 4.154 1.00 88.00 81 LEU A O 1
ATOM 681 N N . SER A 1 82 ? 9.257 8.379 3.959 1.00 84.94 82 SER A N 1
ATOM 682 C CA . SER A 1 82 ? 10.529 9.091 4.131 1.00 84.94 82 SER A CA 1
ATOM 683 C C . SER A 1 82 ? 10.772 10.156 3.055 1.00 84.94 82 SER A C 1
ATOM 685 O O . SER A 1 82 ? 11.449 11.151 3.312 1.00 84.94 82 SER A O 1
ATOM 687 N N . THR A 1 83 ? 10.172 9.992 1.871 1.00 85.56 83 THR A N 1
ATOM 688 C CA . THR A 1 83 ? 10.279 10.925 0.744 1.00 85.56 83 THR A CA 1
ATOM 689 C C . THR A 1 83 ? 8.965 11.656 0.469 1.00 85.56 83 THR A C 1
ATOM 691 O O . THR A 1 83 ? 7.865 11.151 0.719 1.00 85.56 83 THR A O 1
ATOM 694 N N . ASP A 1 84 ? 9.055 12.844 -0.136 1.00 87.94 84 ASP A N 1
ATOM 695 C CA . ASP A 1 84 ? 7.870 13.596 -0.570 1.00 87.94 84 ASP A CA 1
ATOM 696 C C . ASP A 1 84 ? 7.060 12.839 -1.633 1.00 87.94 84 ASP A C 1
ATOM 698 O O . ASP A 1 84 ? 5.834 12.960 -1.692 1.00 87.94 84 ASP A O 1
ATOM 702 N N . TYR A 1 85 ? 7.716 11.988 -2.428 1.00 91.25 85 TYR A N 1
ATOM 703 C CA . TYR A 1 85 ? 7.046 11.108 -3.382 1.00 91.25 85 TYR A CA 1
ATOM 704 C C . TYR A 1 85 ? 6.167 10.062 -2.694 1.00 91.25 85 TYR A C 1
ATOM 706 O O . TYR A 1 85 ? 5.074 9.793 -3.189 1.00 91.25 85 TYR A O 1
ATOM 714 N N . GLY A 1 86 ? 6.580 9.523 -1.543 1.00 89.06 86 GLY A N 1
ATOM 715 C CA . GLY A 1 86 ? 5.762 8.635 -0.709 1.00 89.06 86 GLY A CA 1
ATOM 716 C C . GLY A 1 86 ? 4.438 9.261 -0.306 1.00 89.06 86 GLY A C 1
ATOM 717 O O . GLY A 1 86 ? 3.358 8.746 -0.612 1.00 89.06 86 GLY A O 1
ATOM 718 N N . LYS A 1 87 ? 4.523 10.451 0.288 1.00 89.19 87 LYS A N 1
ATOM 719 C CA . LYS A 1 87 ? 3.357 11.261 0.670 1.00 89.19 87 LYS A CA 1
ATOM 720 C C . LYS A 1 87 ? 2.502 11.627 -0.549 1.00 89.19 87 LYS A C 1
ATOM 722 O O . LYS A 1 87 ? 1.269 11.630 -0.491 1.00 89.19 87 LYS A O 1
ATOM 727 N N . ALA A 1 88 ? 3.134 11.902 -1.688 1.00 90.19 88 ALA A N 1
ATOM 728 C CA . ALA A 1 88 ? 2.432 12.225 -2.922 1.00 90.19 88 ALA A CA 1
ATOM 729 C C . ALA A 1 88 ? 1.697 11.011 -3.519 1.00 90.19 88 ALA A C 1
ATOM 731 O O . ALA A 1 88 ? 0.572 11.157 -3.997 1.00 90.19 88 ALA A O 1
ATOM 732 N N . VAL A 1 89 ? 2.277 9.808 -3.471 1.00 91.81 89 VAL A N 1
ATOM 733 C CA . VAL A 1 89 ? 1.588 8.570 -3.867 1.00 91.81 89 VAL A CA 1
ATOM 734 C C . VAL A 1 89 ? 0.391 8.332 -2.950 1.00 91.81 89 VAL A C 1
ATOM 736 O O . VAL A 1 89 ? -0.712 8.132 -3.455 1.00 91.81 89 VAL A O 1
ATOM 739 N N . LEU A 1 90 ? 0.575 8.467 -1.633 1.00 90.12 90 LEU A N 1
ATOM 740 C CA . LEU A 1 90 ? -0.501 8.323 -0.653 1.00 90.12 90 LEU A CA 1
ATOM 741 C C . LEU A 1 90 ? -1.671 9.285 -0.918 1.00 90.12 90 LEU A C 1
ATOM 743 O O . LEU A 1 90 ? -2.818 8.852 -1.004 1.00 90.12 90 LEU A O 1
ATOM 747 N N . SER A 1 91 ? -1.394 10.574 -1.126 1.00 87.81 91 SER A N 1
ATOM 748 C CA . SER A 1 91 ? -2.437 11.580 -1.399 1.00 87.81 91 SER A CA 1
ATOM 749 C C . SER A 1 91 ? -3.166 11.383 -2.737 1.00 87.81 91 SER A C 1
ATOM 751 O O . SER A 1 91 ? -4.272 11.889 -2.918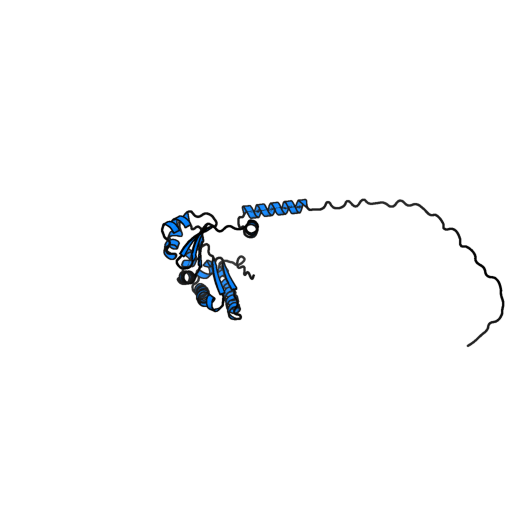 1.00 87.81 91 SER A O 1
ATOM 753 N N . ASN A 1 92 ? -2.584 10.638 -3.685 1.00 88.44 92 ASN A N 1
ATOM 754 C CA . ASN A 1 92 ? -3.238 10.293 -4.953 1.00 88.44 92 ASN A CA 1
ATOM 755 C C . ASN A 1 92 ? -4.061 8.992 -4.881 1.00 88.44 92 ASN A C 1
ATOM 757 O O . ASN A 1 92 ? -4.834 8.710 -5.812 1.00 88.44 92 ASN A O 1
ATOM 761 N N . SER A 1 93 ? -3.929 8.228 -3.794 1.00 90.81 93 SER A N 1
ATOM 762 C CA . SER A 1 93 ? -4.689 7.006 -3.534 1.00 90.81 93 SER A CA 1
ATOM 763 C C . SER A 1 93 ? -6.101 7.336 -3.059 1.00 90.81 93 SER A C 1
ATOM 765 O O . SER A 1 93 ? -6.299 7.970 -2.029 1.00 90.81 93 SER A O 1
ATOM 767 N N . SER A 1 94 ? -7.102 6.882 -3.817 1.00 91.56 94 SER A N 1
ATOM 768 C CA . SER A 1 94 ? -8.523 7.061 -3.479 1.00 91.56 94 SER A CA 1
ATOM 769 C C . SER A 1 94 ? -9.028 6.087 -2.415 1.00 91.56 94 SER A C 1
ATOM 771 O O . SER A 1 94 ? -10.074 6.326 -1.819 1.00 91.56 94 SER A O 1
ATOM 773 N N . ILE A 1 95 ? -8.318 4.971 -2.252 1.00 94.38 95 ILE A N 1
ATOM 774 C CA . ILE A 1 95 ? -8.599 3.918 -1.282 1.00 94.38 95 ILE A CA 1
ATOM 775 C C . ILE A 1 95 ? -7.306 3.648 -0.533 1.00 94.38 95 ILE A C 1
ATOM 777 O O . ILE A 1 95 ? -6.252 3.511 -1.160 1.00 94.38 95 ILE A O 1
ATOM 781 N N . GLN A 1 96 ? -7.396 3.572 0.787 1.00 95.00 96 GLN A N 1
ATOM 782 C CA . GLN A 1 96 ? -6.281 3.211 1.654 1.00 95.00 96 GLN A CA 1
ATOM 783 C C . GLN A 1 96 ? -6.786 2.187 2.670 1.00 95.00 96 GLN A C 1
ATOM 785 O O . GLN A 1 96 ? -7.966 2.185 3.029 1.00 95.00 96 GLN A O 1
ATOM 790 N N . VAL A 1 97 ? -5.901 1.296 3.101 1.00 95.81 97 VAL A N 1
ATOM 791 C CA . VAL A 1 97 ? -6.190 0.303 4.135 1.00 95.81 97 VAL A CA 1
ATOM 792 C C . VAL A 1 97 ? -5.031 0.313 5.109 1.00 95.81 97 VAL A C 1
ATOM 794 O O . VAL A 1 97 ? -3.891 0.102 4.700 1.00 95.81 97 VAL A O 1
ATOM 797 N N . LEU A 1 98 ? -5.327 0.563 6.379 1.00 95.44 98 LEU A N 1
ATOM 798 C CA . LEU A 1 98 ? -4.370 0.451 7.470 1.00 95.44 98 LEU A CA 1
ATOM 799 C C . LEU A 1 98 ? -4.788 -0.719 8.343 1.00 95.44 98 LEU A C 1
ATOM 801 O O . LEU A 1 98 ? -5.869 -0.698 8.918 1.00 95.44 98 LEU A O 1
ATOM 805 N N . LEU A 1 99 ? -3.944 -1.740 8.430 1.00 95.50 99 LEU A N 1
ATOM 806 C CA . LEU A 1 99 ? -4.122 -2.835 9.385 1.00 95.50 99 LEU A CA 1
ATOM 807 C C . LEU A 1 99 ? -3.464 -2.469 10.721 1.00 95.50 99 LEU A C 1
ATOM 809 O O . LEU A 1 99 ? -2.980 -1.347 10.878 1.00 95.50 99 LEU A O 1
ATOM 813 N N . LYS A 1 100 ? -3.433 -3.405 11.671 1.00 94.88 100 LYS A N 1
ATOM 814 C CA . LYS A 1 100 ? -2.733 -3.258 12.955 1.00 94.88 100 LYS A CA 1
ATOM 815 C C . LYS A 1 100 ? -1.358 -2.588 12.805 1.00 94.88 100 LYS A C 1
ATOM 817 O O . LYS A 1 100 ? -0.560 -3.007 11.968 1.00 94.88 100 LYS A O 1
ATOM 822 N N . GLN A 1 101 ? -1.088 -1.582 13.637 1.00 94.50 101 GLN A N 1
ATOM 823 C CA . GLN A 1 101 ? 0.170 -0.823 13.639 1.00 94.50 101 GLN A CA 1
ATOM 824 C C . GLN A 1 101 ? 0.951 -1.022 14.938 1.00 94.50 101 GLN A C 1
ATOM 826 O O . GLN A 1 101 ? 0.372 -1.307 15.990 1.00 94.50 101 GLN A O 1
ATOM 831 N N . SER A 1 102 ? 2.272 -0.847 14.878 1.00 92.94 102 SER A N 1
ATOM 832 C CA . SER A 1 102 ? 3.115 -0.896 16.072 1.00 92.94 102 SER A CA 1
ATOM 833 C C . SER A 1 102 ? 2.984 0.391 16.909 1.00 92.94 102 SER A C 1
ATOM 835 O O . SER A 1 102 ? 2.770 1.475 16.354 1.00 92.94 102 SER A O 1
ATOM 837 N N . PRO A 1 103 ? 3.174 0.329 18.244 1.00 92.19 103 PRO A N 1
ATOM 838 C CA . PRO A 1 103 ? 3.199 1.525 19.090 1.00 92.19 103 PRO A CA 1
ATOM 839 C C . PRO A 1 103 ? 4.249 2.562 18.678 1.00 92.19 103 PRO A C 1
ATOM 841 O O . PRO A 1 103 ? 4.054 3.750 18.909 1.00 92.19 103 PRO A O 1
ATOM 844 N N . THR A 1 104 ? 5.348 2.123 18.063 1.00 91.19 104 THR A N 1
ATOM 845 C CA . THR A 1 104 ? 6.446 2.996 17.629 1.00 91.19 104 THR A CA 1
ATOM 846 C C . THR A 1 104 ? 6.102 3.786 16.363 1.00 91.19 104 THR A C 1
ATOM 848 O O . THR A 1 104 ? 6.619 4.883 16.168 1.00 91.19 104 THR A O 1
ATOM 851 N N . GLU A 1 105 ? 5.221 3.268 15.507 1.00 89.25 105 GLU A N 1
ATOM 852 C CA . GLU A 1 105 ? 4.889 3.882 14.213 1.00 89.25 105 GLU A CA 1
ATOM 853 C C . GLU A 1 105 ? 3.552 4.621 14.223 1.00 89.25 105 GLU A C 1
ATOM 855 O O . GLU A 1 105 ? 3.341 5.535 13.420 1.00 89.25 105 GLU A O 1
ATOM 860 N N . VAL A 1 106 ? 2.649 4.251 15.136 1.00 91.88 106 VAL A N 1
ATOM 861 C CA . VAL A 1 106 ? 1.265 4.729 15.118 1.00 91.88 106 VAL A CA 1
ATOM 862 C C . VAL A 1 106 ? 1.161 6.254 15.217 1.00 91.88 106 VAL A C 1
ATOM 864 O O . VAL A 1 106 ? 0.239 6.830 14.649 1.00 91.88 106 VAL A O 1
ATOM 867 N N . ASP A 1 107 ? 2.091 6.931 15.896 1.00 92.69 107 ASP A N 1
ATOM 868 C CA . ASP A 1 107 ? 2.076 8.392 16.029 1.00 92.69 107 ASP A CA 1
ATOM 869 C C . ASP A 1 107 ? 2.305 9.088 14.686 1.00 92.69 107 ASP A C 1
ATOM 871 O O . ASP A 1 107 ? 1.550 9.991 14.318 1.00 92.69 107 ASP A O 1
ATOM 875 N N . LEU A 1 108 ? 3.302 8.630 13.923 1.00 91.69 108 LEU A N 1
ATOM 876 C CA . LEU A 1 108 ? 3.576 9.141 12.581 1.00 91.69 108 LEU A CA 1
ATOM 877 C C . LEU A 1 108 ? 2.391 8.867 11.652 1.00 91.69 108 LEU A C 1
ATOM 879 O O . LEU A 1 108 ? 1.938 9.757 10.935 1.00 91.69 108 LEU A O 1
ATOM 883 N N . ILE A 1 109 ? 1.866 7.643 11.689 1.00 92.25 109 ILE A N 1
ATOM 884 C CA . ILE A 1 109 ? 0.732 7.232 10.858 1.00 92.25 109 ILE A CA 1
ATOM 885 C C . ILE A 1 109 ? -0.507 8.059 11.204 1.00 92.25 109 ILE A C 1
ATOM 887 O O . ILE A 1 109 ? -1.181 8.558 10.307 1.00 92.25 109 ILE A O 1
ATOM 891 N N . SER A 1 110 ? -0.764 8.293 12.490 1.00 93.44 110 SER A N 1
ATOM 892 C CA . SER A 1 110 ? -1.888 9.119 12.937 1.00 93.44 110 SER A CA 1
ATOM 893 C C . SER A 1 110 ? -1.806 10.536 12.381 1.00 93.44 110 SER A C 1
ATOM 895 O O . SER A 1 110 ? -2.815 11.083 11.946 1.00 93.44 110 SER A O 1
ATOM 897 N N . GLN A 1 111 ? -0.605 11.117 12.332 1.00 92.19 111 GLN A N 1
ATOM 898 C CA . GLN A 1 111 ? -0.398 12.449 11.765 1.00 92.19 111 GLN A CA 1
ATOM 899 C C . GLN A 1 111 ? -0.584 12.468 10.245 1.00 92.19 111 GLN A C 1
ATOM 901 O O . GLN A 1 111 ? -1.248 13.359 9.722 1.00 92.19 111 GLN A O 1
ATOM 906 N N . VAL A 1 112 ? -0.014 11.495 9.530 1.00 90.31 112 VAL A N 1
ATOM 907 C CA . VAL A 1 112 ? -0.033 11.472 8.059 1.00 90.31 112 VAL A CA 1
ATOM 908 C C . VAL A 1 112 ? -1.418 11.137 7.502 1.00 90.31 112 VAL A C 1
ATOM 910 O O . VAL A 1 112 ? -1.817 11.695 6.480 1.00 90.31 112 VAL A O 1
ATOM 913 N N . PHE A 1 113 ? -2.156 10.256 8.174 1.00 90.94 113 PHE A N 1
ATOM 914 C CA . PHE A 1 113 ? -3.497 9.830 7.769 1.00 90.94 113 PHE A CA 1
ATOM 915 C C . PHE A 1 113 ? -4.616 10.616 8.467 1.00 90.94 113 PHE A C 1
ATOM 917 O O . PHE A 1 113 ? -5.787 10.325 8.245 1.00 90.94 113 PHE A O 1
ATOM 924 N N . TYR A 1 114 ? -4.271 11.626 9.276 1.00 91.31 114 TYR A N 1
ATOM 925 C CA . TYR A 1 114 ? -5.219 12.464 10.020 1.00 91.31 114 TYR A CA 1
ATOM 926 C C . TYR A 1 114 ? -6.189 11.648 10.888 1.00 91.31 114 TYR A C 1
ATOM 928 O O . TYR A 1 114 ? -7.394 11.901 10.906 1.00 91.31 114 TYR A O 1
ATOM 936 N N . LEU A 1 115 ? -5.654 10.655 11.599 1.00 94.94 115 LEU A N 1
ATOM 937 C CA . LEU A 1 115 ? -6.447 9.776 12.450 1.00 94.94 115 LEU A CA 1
ATOM 938 C C . LEU A 1 115 ? -6.878 10.495 13.727 1.00 94.94 115 LEU A C 1
ATOM 940 O O . LEU A 1 115 ? -6.103 11.203 14.375 1.00 94.94 115 LEU A O 1
ATOM 944 N N . SER A 1 116 ? -8.118 10.252 14.125 1.00 95.88 116 SER A N 1
ATOM 945 C CA . SER A 1 116 ? -8.613 10.557 15.458 1.00 95.88 116 SER A CA 1
ATOM 946 C C . SER A 1 116 ? -7.946 9.671 16.513 1.00 95.88 116 SER A C 1
ATOM 948 O O . SER A 1 116 ? -7.412 8.596 16.230 1.00 95.88 116 SER A O 1
ATOM 950 N N . GLN A 1 117 ? -8.036 10.096 17.773 1.00 96.00 117 GLN A N 1
ATOM 951 C CA . GLN A 1 117 ? -7.517 9.316 18.895 1.00 96.00 117 GLN A CA 1
ATOM 952 C C . GLN A 1 117 ? -8.171 7.923 18.986 1.00 96.00 117 GLN A C 1
ATOM 954 O O . GLN A 1 117 ? -7.482 6.944 19.254 1.00 96.00 117 GLN A O 1
ATOM 959 N N . GLY A 1 118 ? -9.471 7.812 18.687 1.00 96.38 118 GLY A N 1
ATOM 960 C CA . GLY A 1 118 ? -10.171 6.523 18.673 1.00 96.38 118 GLY A CA 1
ATOM 961 C C . GLY A 1 118 ? -9.719 5.604 17.534 1.00 96.38 118 GLY A C 1
ATOM 962 O O . GLY A 1 118 ? -9.546 4.407 17.737 1.00 96.38 118 GLY A O 1
ATOM 963 N N . GLU A 1 119 ? -9.463 6.153 16.345 1.00 97.00 119 GLU A N 1
ATOM 964 C CA . GLU A 1 119 ? -8.919 5.391 15.208 1.00 97.00 119 GLU A CA 1
ATOM 965 C C . GLU A 1 119 ? -7.502 4.887 15.483 1.00 97.00 119 GLU A C 1
ATOM 967 O O . GLU A 1 119 ? -7.174 3.742 15.174 1.00 97.00 119 GLU A O 1
ATOM 972 N N . LYS A 1 120 ? -6.674 5.716 16.120 1.00 96.75 120 LYS A N 1
ATOM 973 C CA . LYS A 1 120 ? -5.342 5.331 16.588 1.00 96.75 120 LYS A CA 1
ATOM 974 C C . LYS A 1 120 ? -5.403 4.167 17.582 1.00 96.75 120 LYS A C 1
ATOM 976 O O . LYS A 1 120 ? -4.664 3.194 17.440 1.00 96.75 120 LYS A O 1
ATOM 981 N N . GLU A 1 121 ? -6.278 4.256 18.582 1.00 96.50 121 GLU A N 1
ATOM 982 C CA . GLU A 1 121 ? -6.481 3.195 19.580 1.00 96.50 121 GLU A CA 1
ATOM 983 C C . GLU A 1 121 ? -7.003 1.900 18.947 1.00 96.50 121 GLU A C 1
ATOM 985 O O . GLU A 1 121 ? -6.562 0.808 19.318 1.00 96.50 121 GLU A O 1
ATOM 990 N N . LEU A 1 122 ? -7.872 2.015 17.940 1.00 96.50 122 LEU A N 1
ATOM 991 C CA . LEU A 1 122 ? -8.336 0.880 17.151 1.00 96.50 122 LEU A CA 1
ATOM 992 C C . LEU A 1 122 ? -7.172 0.194 16.429 1.00 96.50 122 LEU A C 1
ATOM 994 O O . LEU A 1 122 ? -7.032 -1.018 16.538 1.00 96.50 122 LEU A O 1
ATOM 998 N N . LEU A 1 123 ? -6.291 0.939 15.752 1.00 96.38 123 LEU A N 1
ATOM 999 C CA . LEU A 1 123 ? -5.136 0.346 15.062 1.00 96.38 123 LEU A CA 1
ATOM 1000 C C . LEU A 1 123 ? -4.125 -0.319 16.011 1.00 96.38 123 LEU A C 1
ATOM 1002 O O . LEU A 1 123 ? -3.469 -1.282 15.616 1.00 96.38 123 LEU A O 1
ATOM 1006 N N . LEU A 1 124 ? -3.992 0.174 17.246 1.00 96.12 124 LEU A N 1
ATOM 1007 C CA . LEU A 1 124 ? -3.124 -0.428 18.267 1.00 96.12 124 LEU A CA 1
ATOM 1008 C C . LEU A 1 124 ? -3.690 -1.736 18.828 1.00 96.12 124 LEU A C 1
ATOM 1010 O O . LEU A 1 124 ? -2.939 -2.674 19.108 1.00 96.12 124 LEU A O 1
ATOM 1014 N N . SER A 1 125 ? -5.008 -1.784 19.017 1.00 96.00 125 SER A N 1
ATOM 1015 C CA . SER A 1 125 ? -5.709 -2.922 19.621 1.00 96.00 125 SER A CA 1
ATOM 1016 C C . SER A 1 125 ? -6.220 -3.951 18.610 1.00 96.00 125 SER A C 1
ATOM 1018 O O . SER A 1 125 ? -6.599 -5.041 19.025 1.00 96.00 125 SER A O 1
ATOM 1020 N N . ALA A 1 126 ? -6.177 -3.643 17.310 1.00 96.69 126 ALA A N 1
ATOM 1021 C CA . ALA A 1 126 ? -6.643 -4.508 16.232 1.00 96.69 126 ALA A CA 1
ATOM 1022 C C . ALA A 1 126 ? -5.999 -5.902 16.255 1.00 96.69 126 ALA A C 1
ATOM 1024 O O . ALA A 1 126 ? -4.791 -6.057 16.485 1.00 96.69 126 ALA A O 1
ATOM 1025 N N . ASP A 1 127 ? -6.800 -6.916 15.941 1.00 95.69 127 ASP A N 1
ATOM 1026 C CA . ASP A 1 127 ? -6.321 -8.269 15.675 1.00 95.69 127 ASP A CA 1
ATOM 1027 C C . ASP A 1 127 ? -5.870 -8.446 14.214 1.00 95.69 127 ASP A C 1
ATOM 1029 O O . ASP A 1 127 ? -5.982 -7.554 13.369 1.00 95.69 127 ASP A O 1
ATOM 1033 N N . ILE A 1 128 ? -5.316 -9.620 13.894 1.00 91.25 128 ILE A N 1
ATOM 1034 C CA . ILE A 1 128 ? -4.923 -9.958 12.520 1.00 91.25 128 ILE A CA 1
ATOM 1035 C C . ILE A 1 128 ? -6.154 -9.879 11.605 1.00 91.25 128 ILE A C 1
ATOM 1037 O O . ILE A 1 128 ? -7.182 -10.502 11.865 1.00 91.25 128 ILE A O 1
ATOM 1041 N N . GLY A 1 129 ? -6.023 -9.118 10.517 1.00 93.00 129 GLY A N 1
ATOM 1042 C CA . GLY A 1 129 ? -7.097 -8.878 9.552 1.00 93.00 129 GLY A CA 1
ATOM 1043 C C . GLY A 1 129 ? -8.029 -7.721 9.920 1.00 93.00 129 GLY A C 1
ATOM 1044 O O . GLY A 1 129 ? -8.886 -7.375 9.111 1.00 93.00 129 GLY A O 1
ATOM 1045 N N . GLU A 1 130 ? -7.864 -7.095 11.085 1.00 97.19 130 GLU A N 1
ATOM 1046 C CA . GLU A 1 130 ? -8.625 -5.911 11.488 1.00 97.19 130 GLU A CA 1
ATOM 1047 C C . GLU A 1 130 ? -7.859 -4.617 11.195 1.00 97.19 130 GLU A C 1
ATOM 1049 O O . GLU A 1 130 ? -6.623 -4.575 11.190 1.00 97.19 130 GLU A O 1
ATOM 1054 N N . GLY A 1 131 ? -8.602 -3.546 10.918 1.00 97.12 131 GLY A N 1
ATOM 1055 C CA . GLY A 1 131 ? -8.009 -2.259 10.588 1.00 97.12 131 GLY A CA 1
ATOM 1056 C C . GLY A 1 131 ? -9.014 -1.191 10.177 1.00 97.12 131 GLY A C 1
ATOM 1057 O O . GLY A 1 131 ? -10.218 -1.314 10.399 1.00 97.12 131 GLY A O 1
ATOM 1058 N N . LEU A 1 132 ? -8.499 -0.140 9.547 1.00 97.12 132 LEU A N 1
ATOM 1059 C CA . LEU A 1 132 ? -9.251 0.980 8.999 1.00 97.12 132 LEU A CA 1
ATOM 1060 C C . LEU A 1 132 ? -9.225 0.954 7.471 1.00 97.12 132 LEU A C 1
ATOM 1062 O O . LEU A 1 132 ? -8.181 0.770 6.843 1.00 97.12 132 LEU A O 1
ATOM 1066 N N . PHE A 1 133 ? -10.387 1.195 6.879 1.00 97.38 133 PHE A N 1
ATOM 1067 C CA . PHE A 1 133 ? -10.584 1.374 5.450 1.00 97.38 133 PHE A CA 1
ATOM 1068 C C . PHE A 1 133 ? -10.987 2.814 5.161 1.00 97.38 133 PHE A C 1
ATOM 1070 O O . PHE A 1 133 ? -11.948 3.334 5.731 1.00 97.38 133 PHE A O 1
ATOM 1077 N N . PHE A 1 134 ? -10.263 3.432 4.236 1.00 96.12 134 PHE A N 1
ATOM 1078 C CA . PHE A 1 134 ? -10.433 4.823 3.850 1.00 96.12 134 PHE A CA 1
ATOM 1079 C C . PHE A 1 134 ? -10.983 4.873 2.431 1.00 96.12 134 PHE A C 1
ATOM 1081 O O . PHE A 1 134 ? -10.388 4.314 1.505 1.00 96.12 134 PHE A O 1
ATOM 1088 N N . ALA A 1 135 ? -12.093 5.580 2.249 1.00 93.38 135 ALA A N 1
ATOM 1089 C CA . ALA A 1 135 ? -12.650 5.903 0.942 1.00 93.38 135 ALA A CA 1
ATOM 1090 C C . ALA A 1 135 ? -12.930 7.406 0.873 1.00 93.38 135 ALA A C 1
ATOM 1092 O O . ALA A 1 135 ? -13.955 7.898 1.349 1.00 93.38 135 ALA A O 1
ATOM 1093 N N . GLY A 1 136 ? -11.991 8.152 0.289 1.00 87.12 136 GLY A N 1
ATOM 1094 C CA . GLY A 1 136 ? -12.030 9.612 0.335 1.00 87.12 136 GLY A CA 1
ATOM 1095 C C . GLY A 1 136 ? -11.927 10.118 1.775 1.00 87.12 136 GLY A C 1
ATOM 1096 O O . GLY A 1 136 ? -10.895 9.938 2.404 1.00 87.12 136 GLY A O 1
ATOM 1097 N N . GLN A 1 137 ? -12.987 10.754 2.280 1.00 86.50 137 GLN A N 1
ATOM 1098 C CA . GLN A 1 137 ? -13.046 11.289 3.651 1.00 86.50 137 GLN A CA 1
ATOM 1099 C C . GLN A 1 137 ? -13.710 10.330 4.652 1.00 86.50 137 GLN A C 1
ATOM 1101 O O . GLN A 1 137 ? -13.815 10.646 5.832 1.00 86.50 137 GLN A O 1
ATOM 1106 N N . SER A 1 138 ? -14.227 9.191 4.189 1.00 92.81 138 SER A N 1
ATOM 1107 C CA . SER A 1 138 ? -14.898 8.223 5.054 1.00 92.81 138 SER A CA 1
ATOM 1108 C C . SER A 1 138 ? -13.903 7.200 5.571 1.00 92.81 138 SER A C 1
ATOM 1110 O O . SER A 1 138 ? -13.237 6.536 4.774 1.00 92.81 138 SER A O 1
ATOM 1112 N N . HIS A 1 139 ? -13.840 7.062 6.892 1.00 95.19 139 HIS A N 1
ATOM 1113 C CA . HIS A 1 139 ? -13.034 6.064 7.580 1.00 95.19 139 HIS A CA 1
ATOM 1114 C C . HIS A 1 139 ? -13.971 5.066 8.256 1.00 95.19 139 HIS A C 1
ATOM 1116 O O . HIS A 1 139 ? -14.908 5.457 8.956 1.00 95.19 139 HIS A O 1
ATOM 1122 N N . VAL A 1 140 ? -13.755 3.776 8.020 1.00 96.69 140 VAL A N 1
ATOM 1123 C CA . VAL A 1 140 ? -14.567 2.711 8.616 1.00 96.69 140 VAL A CA 1
ATOM 1124 C C . VAL A 1 140 ? -13.675 1.593 9.130 1.00 96.69 140 VAL A C 1
ATOM 1126 O O . VAL A 1 140 ? -12.697 1.221 8.485 1.00 96.69 140 VAL A O 1
ATOM 1129 N N . ALA A 1 141 ? -14.026 1.044 10.290 1.00 97.31 141 ALA A N 1
ATOM 1130 C CA . ALA A 1 141 ? -13.392 -0.162 10.795 1.00 97.31 141 ALA A CA 1
ATOM 1131 C C . ALA A 1 141 ? -13.777 -1.358 9.915 1.00 97.31 141 ALA A C 1
ATOM 1133 O O . ALA A 1 141 ? -14.939 -1.505 9.525 1.00 97.31 141 ALA A O 1
ATOM 1134 N N . ILE A 1 142 ? -12.806 -2.212 9.610 1.00 97.44 142 ILE A N 1
ATOM 1135 C CA . ILE A 1 142 ? -13.000 -3.412 8.800 1.00 97.44 142 ILE A CA 1
ATOM 1136 C C . ILE A 1 142 ? -12.352 -4.630 9.449 1.00 97.44 142 ILE A C 1
ATOM 1138 O O . ILE A 1 142 ? -11.375 -4.512 10.186 1.00 97.44 142 ILE A O 1
ATOM 1142 N N . LYS A 1 143 ? -12.886 -5.807 9.113 1.00 96.81 143 LYS A N 1
ATOM 1143 C CA . LYS A 1 143 ? -12.293 -7.112 9.405 1.00 96.81 143 LYS A CA 1
ATOM 1144 C C . LYS A 1 143 ? -12.283 -7.949 8.135 1.00 96.81 143 LYS A C 1
ATOM 1146 O O . LYS A 1 143 ? -13.337 -8.248 7.575 1.00 96.81 143 LYS A O 1
ATOM 1151 N N . VAL A 1 144 ? -11.092 -8.305 7.678 1.00 94.88 144 VAL A N 1
ATOM 1152 C CA . VAL A 1 144 ? -10.875 -9.153 6.509 1.00 94.88 144 VAL A CA 1
ATOM 1153 C C . VAL A 1 144 ? -10.852 -10.605 6.965 1.00 94.88 144 VAL A C 1
ATOM 1155 O O . VAL A 1 144 ? -10.099 -10.971 7.864 1.00 94.88 144 VAL A O 1
ATOM 1158 N N . ILE A 1 145 ? -11.690 -11.431 6.342 1.00 93.56 145 ILE A N 1
ATOM 1159 C CA . ILE A 1 145 ? -11.812 -12.856 6.645 1.00 93.56 145 ILE A CA 1
ATOM 1160 C C . ILE A 1 145 ? -11.610 -13.613 5.337 1.00 93.56 145 ILE A C 1
ATOM 1162 O O . ILE A 1 145 ? -12.341 -13.378 4.375 1.00 93.56 145 ILE A O 1
ATOM 1166 N N . ALA A 1 146 ? -10.619 -14.501 5.306 1.00 92.56 146 ALA A N 1
ATOM 1167 C CA . ALA A 1 146 ? -10.399 -15.405 4.185 1.00 92.56 146 ALA A CA 1
ATOM 1168 C C . ALA A 1 146 ? -11.339 -16.611 4.299 1.00 92.56 146 ALA A C 1
ATOM 1170 O O . ALA A 1 146 ? -11.542 -17.151 5.391 1.00 92.56 146 ALA A O 1
ATOM 1171 N N . ALA A 1 147 ? -11.898 -17.063 3.177 1.00 94.75 147 ALA A N 1
ATOM 1172 C CA . ALA A 1 147 ? -12.606 -18.337 3.160 1.00 94.75 147 ALA A CA 1
ATOM 1173 C C . ALA A 1 147 ? -11.622 -19.492 3.445 1.00 94.75 147 ALA A C 1
ATOM 1175 O O . ALA A 1 147 ? -10.440 -19.372 3.119 1.00 94.75 147 ALA A O 1
ATOM 1176 N N . PRO A 1 148 ? -12.068 -20.642 3.991 1.00 92.19 148 PRO A N 1
ATOM 1177 C CA . PRO A 1 148 ? -11.157 -21.731 4.359 1.00 92.19 148 PRO A CA 1
ATOM 1178 C C . PRO A 1 148 ? -10.233 -22.186 3.221 1.00 92.19 148 PRO A C 1
ATOM 1180 O O . PRO A 1 148 ? -9.043 -22.389 3.436 1.00 92.19 148 PRO A O 1
ATOM 1183 N N . PHE A 1 149 ? -10.759 -22.275 1.994 1.00 92.50 149 PHE A N 1
ATOM 1184 C CA . PHE A 1 149 ? -9.964 -22.650 0.823 1.00 92.50 149 PHE A CA 1
ATOM 1185 C C . PHE A 1 149 ? -8.949 -21.568 0.416 1.00 92.50 149 PHE A C 1
ATOM 1187 O O . PHE A 1 149 ? -7.881 -21.897 -0.088 1.00 92.50 149 PHE A O 1
ATOM 1194 N N . GLU A 1 150 ? -9.261 -20.286 0.632 1.00 91.81 150 GLU A N 1
ATOM 1195 C CA . GLU A 1 150 ? -8.335 -19.179 0.367 1.00 91.81 150 GLU A CA 1
ATOM 1196 C C . GLU A 1 150 ? -7.218 -19.177 1.403 1.00 91.81 150 GLU A C 1
ATOM 1198 O O . GLU A 1 150 ? -6.053 -19.060 1.036 1.00 91.81 150 GLU A O 1
ATOM 1203 N N . HIS A 1 151 ? -7.563 -19.377 2.679 1.00 91.44 151 HIS A N 1
ATOM 1204 C CA . HIS A 1 151 ? -6.613 -19.410 3.790 1.00 91.44 151 HIS A CA 1
ATOM 1205 C C . HIS A 1 151 ? -5.523 -20.463 3.579 1.00 91.44 151 HIS A C 1
ATOM 1207 O O . HIS A 1 151 ? -4.341 -20.151 3.691 1.00 91.44 151 HIS A O 1
ATOM 1213 N N . THR A 1 152 ? -5.898 -21.685 3.186 1.00 89.38 152 THR A N 1
ATOM 1214 C CA . THR A 1 152 ? -4.930 -22.749 2.871 1.00 89.38 152 THR A CA 1
ATOM 1215 C C . THR A 1 152 ? -3.967 -22.351 1.751 1.00 89.38 152 THR A C 1
ATOM 1217 O O . THR A 1 152 ? -2.795 -22.705 1.806 1.00 89.38 152 THR A O 1
ATOM 1220 N N . LEU A 1 153 ? -4.430 -21.592 0.754 1.00 87.81 153 LEU A N 1
ATOM 1221 C CA . LEU A 1 153 ? -3.604 -21.178 -0.383 1.00 87.81 153 LEU A CA 1
ATOM 1222 C C . LEU A 1 153 ? -2.661 -20.011 -0.062 1.00 87.81 153 LEU A C 1
ATOM 1224 O O . LEU A 1 153 ? -1.605 -19.905 -0.684 1.00 87.81 153 LEU A O 1
ATOM 1228 N N . ILE A 1 154 ? -3.052 -19.115 0.848 1.00 88.50 154 ILE A N 1
ATOM 1229 C CA . ILE A 1 154 ? -2.335 -17.853 1.100 1.00 88.50 154 ILE A CA 1
ATOM 1230 C C . ILE A 1 154 ? -1.591 -17.815 2.435 1.00 88.50 154 ILE A C 1
ATOM 1232 O O . ILE A 1 154 ? -0.854 -16.858 2.676 1.00 88.50 154 ILE A O 1
ATOM 1236 N N . THR A 1 155 ? -1.790 -18.801 3.315 1.00 88.50 155 THR A N 1
ATOM 1237 C CA . THR A 1 155 ? -1.169 -18.789 4.641 1.00 88.50 155 THR A CA 1
ATOM 1238 C C . THR A 1 155 ? 0.353 -18.739 4.528 1.00 88.50 155 THR A C 1
ATOM 1240 O O . THR A 1 155 ? 0.991 -19.518 3.820 1.00 88.50 155 THR A O 1
ATOM 1243 N N . SER A 1 156 ? 0.942 -17.781 5.234 1.00 85.50 156 SER A N 1
ATOM 1244 C CA . SER A 1 156 ? 2.386 -17.631 5.393 1.00 85.50 156 SER A CA 1
ATOM 1245 C C . SER A 1 156 ? 2.863 -18.114 6.763 1.00 85.50 156 SER A C 1
ATOM 1247 O O . SER A 1 156 ? 4.058 -18.043 7.047 1.00 85.50 156 SER A O 1
ATOM 1249 N N . ASN A 1 157 ? 1.952 -18.607 7.615 1.00 88.94 157 ASN A N 1
ATOM 1250 C CA . ASN A 1 157 ? 2.280 -19.077 8.954 1.00 88.94 157 ASN A CA 1
ATOM 1251 C C . ASN A 1 157 ? 3.145 -20.346 8.858 1.00 88.94 157 ASN A C 1
ATOM 1253 O O . ASN A 1 157 ? 2.651 -21.387 8.413 1.00 88.94 157 ASN A O 1
ATOM 1257 N N . PRO A 1 158 ? 4.411 -20.312 9.319 1.00 89.00 158 PRO A N 1
ATOM 1258 C CA . PRO A 1 158 ? 5.302 -21.461 9.210 1.00 89.00 158 PRO A CA 1
ATOM 1259 C C . PRO A 1 158 ? 4.744 -22.723 9.872 1.00 89.00 158 PRO A C 1
ATOM 1261 O O . PRO A 1 158 ? 4.946 -23.819 9.360 1.00 89.00 158 PRO A O 1
ATOM 1264 N N . GLN A 1 159 ? 4.019 -22.591 10.988 1.00 90.44 159 GLN A N 1
ATOM 1265 C CA . GLN A 1 159 ? 3.452 -23.744 11.691 1.00 90.44 159 GLN A CA 1
ATOM 1266 C C . GLN A 1 159 ? 2.349 -24.427 10.876 1.00 90.44 159 GLN A C 1
ATOM 1268 O O . GLN A 1 159 ? 2.301 -25.655 10.826 1.00 90.44 159 GLN A O 1
ATOM 1273 N N . GLU A 1 160 ? 1.497 -23.643 10.212 1.00 87.94 160 GLU A N 1
ATOM 1274 C CA . GLU A 1 160 ? 0.428 -24.157 9.350 1.00 87.94 160 GLU A CA 1
ATOM 1275 C C . GLU A 1 160 ? 0.982 -24.764 8.062 1.00 87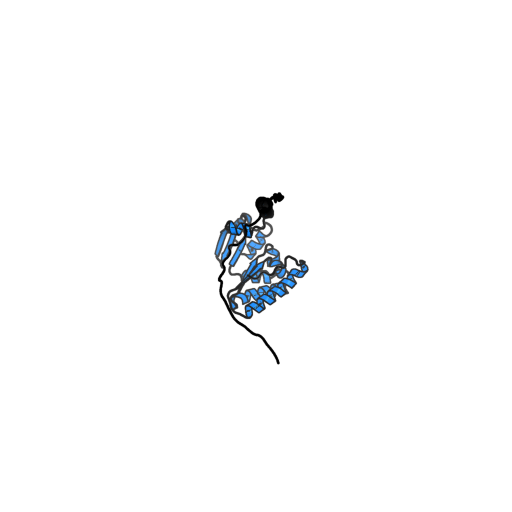.94 160 GLU A C 1
ATOM 1277 O O . GLU A 1 160 ? 0.527 -25.817 7.629 1.00 87.94 160 GLU A O 1
ATOM 1282 N N . ILE A 1 161 ? 2.007 -24.147 7.472 1.00 89.19 161 ILE A N 1
ATOM 1283 C CA . ILE A 1 161 ? 2.666 -24.688 6.278 1.00 89.19 161 ILE A CA 1
ATOM 1284 C C . ILE A 1 161 ? 3.304 -26.045 6.598 1.00 89.19 161 ILE A C 1
ATOM 1286 O O . ILE A 1 161 ? 3.129 -27.012 5.859 1.00 89.19 161 ILE A O 1
ATOM 1290 N N . LEU A 1 162 ? 4.021 -26.144 7.721 1.00 89.56 162 LEU A N 1
ATOM 1291 C CA . LEU A 1 162 ? 4.665 -27.391 8.134 1.00 89.56 162 LEU A CA 1
ATOM 1292 C C . LEU A 1 162 ? 3.649 -28.487 8.476 1.00 89.56 162 LEU A C 1
ATOM 1294 O O . LEU A 1 162 ? 3.912 -29.660 8.212 1.00 89.56 162 LEU A O 1
ATOM 1298 N N . SER A 1 163 ? 2.505 -28.141 9.075 1.00 88.69 163 SER A N 1
ATOM 1299 C CA . SER A 1 163 ? 1.458 -29.125 9.365 1.00 88.69 163 SER A CA 1
ATOM 1300 C C . SER A 1 163 ? 0.791 -29.632 8.086 1.00 88.69 163 SER A C 1
ATOM 1302 O O . SER A 1 163 ? 0.616 -30.840 7.947 1.00 88.69 163 SER A O 1
ATOM 1304 N N . GLN A 1 164 ? 0.513 -28.750 7.121 1.00 86.44 164 GLN A N 1
ATOM 1305 C CA . GLN A 1 164 ? -0.013 -29.129 5.806 1.00 86.44 164 GLN A CA 1
ATOM 1306 C C . GLN A 1 164 ? 0.950 -30.059 5.059 1.00 86.44 164 GLN A C 1
ATOM 1308 O O . GLN A 1 164 ? 0.530 -31.112 4.588 1.00 86.44 164 GLN A O 1
ATOM 1313 N N . GLN A 1 165 ? 2.248 -29.735 5.042 1.00 88.00 165 GLN A N 1
ATOM 1314 C CA . GLN A 1 165 ? 3.271 -30.585 4.421 1.00 88.00 165 GLN A CA 1
ATOM 1315 C C . GLN A 1 165 ? 3.336 -31.980 5.056 1.00 88.00 165 GLN A C 1
ATOM 1317 O O . GLN A 1 165 ? 3.484 -32.970 4.345 1.00 88.00 165 GLN A O 1
ATOM 1322 N N . LYS A 1 166 ? 3.208 -32.085 6.386 1.00 88.62 166 LYS A N 1
ATOM 1323 C CA . LYS A 1 166 ? 3.164 -33.388 7.072 1.00 88.62 166 LYS A CA 1
ATOM 1324 C C . LYS A 1 166 ? 1.943 -34.210 6.666 1.00 88.62 166 LYS A C 1
ATOM 1326 O O . LYS A 1 166 ? 2.101 -35.381 6.343 1.00 88.62 166 LYS A O 1
ATOM 1331 N N . ILE A 1 167 ? 0.761 -33.594 6.643 1.00 87.31 167 ILE A N 1
ATOM 1332 C CA . ILE A 1 167 ? -0.489 -34.261 6.248 1.00 87.31 167 ILE A CA 1
ATOM 1333 C C . ILE A 1 167 ? -0.389 -34.770 4.803 1.00 87.31 167 ILE A C 1
ATOM 1335 O O . ILE A 1 167 ? -0.750 -35.910 4.524 1.00 87.31 167 ILE A O 1
ATOM 1339 N N . GLU A 1 168 ? 0.153 -33.958 3.895 1.00 86.56 168 GLU A N 1
ATOM 1340 C CA . GLU A 1 168 ? 0.327 -34.320 2.484 1.00 86.56 168 GLU A CA 1
ATOM 1341 C C . GLU A 1 168 ? 1.326 -35.480 2.305 1.00 86.56 168 GLU A C 1
ATOM 1343 O O . GLU A 1 168 ? 1.081 -36.413 1.535 1.00 86.56 168 GLU A O 1
ATOM 1348 N N . LEU A 1 169 ? 2.416 -35.490 3.081 1.00 84.50 169 LEU A N 1
ATOM 1349 C CA . LEU A 1 169 ? 3.387 -36.589 3.103 1.00 84.50 169 LEU A CA 1
ATOM 1350 C C . LEU A 1 169 ? 2.786 -37.895 3.648 1.00 84.50 169 LEU A C 1
ATOM 1352 O O . LEU A 1 169 ? 3.047 -38.959 3.088 1.00 84.50 169 LEU A O 1
ATOM 1356 N N . GLU A 1 170 ? 1.976 -37.830 4.707 1.00 84.12 170 GLU A N 1
ATOM 1357 C CA . GLU A 1 170 ? 1.299 -38.996 5.293 1.00 84.12 170 GLU A CA 1
ATOM 1358 C C . GLU A 1 170 ? 0.244 -39.582 4.338 1.00 84.12 170 GLU A C 1
ATOM 1360 O O . GLU A 1 170 ? 0.158 -40.802 4.173 1.00 84.12 170 GLU A O 1
ATOM 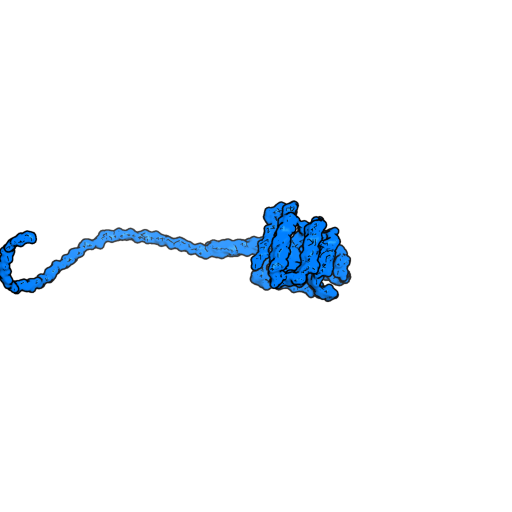1365 N N . GLN A 1 171 ? -0.508 -38.733 3.634 1.00 77.88 171 GLN A N 1
ATOM 1366 C CA . GLN A 1 171 ? -1.472 -39.165 2.616 1.00 77.88 171 GLN A CA 1
ATOM 1367 C C . GLN A 1 171 ? -0.778 -39.831 1.420 1.00 77.88 171 GLN A C 1
ATOM 1369 O O . GLN A 1 171 ? -1.171 -40.922 1.009 1.00 77.88 171 GLN A O 1
ATOM 1374 N N . THR A 1 172 ? 0.327 -39.251 0.941 1.00 74.62 172 THR A N 1
ATOM 1375 C CA . THR A 1 172 ? 1.109 -39.813 -0.175 1.00 74.62 172 THR A CA 1
ATOM 1376 C C . THR A 1 172 ? 1.749 -41.165 0.181 1.00 74.62 172 THR A C 1
ATOM 1378 O O . THR A 1 172 ? 1.911 -42.025 -0.682 1.00 74.62 172 THR A O 1
ATOM 1381 N N . GLN A 1 173 ? 2.096 -41.388 1.454 1.00 67.25 173 GLN A N 1
ATOM 1382 C CA . GLN A 1 173 ? 2.635 -42.670 1.932 1.00 67.25 173 GLN A CA 1
ATOM 1383 C C . GLN A 1 173 ? 1.558 -43.746 2.135 1.00 67.25 173 GLN A C 1
ATOM 1385 O O . GLN A 1 173 ? 1.858 -44.933 2.025 1.00 67.25 173 GLN A O 1
ATOM 1390 N N . THR A 1 174 ? 0.308 -43.357 2.395 1.00 59.75 174 THR A N 1
ATOM 1391 C CA . THR A 1 174 ? -0.801 -44.304 2.616 1.00 59.75 174 THR A CA 1
ATOM 1392 C C . THR A 1 174 ? -1.399 -44.822 1.296 1.00 59.75 174 THR A C 1
ATOM 1394 O O . THR A 1 174 ? -1.977 -45.906 1.263 1.00 59.75 174 THR A O 1
ATOM 1397 N N . GLU A 1 175 ? -1.215 -44.100 0.185 1.00 57.88 175 GLU A N 1
ATOM 1398 C CA . GLU A 1 175 ? -1.736 -44.456 -1.148 1.00 57.88 175 GLU A CA 1
ATOM 1399 C C . GLU A 1 175 ? -0.771 -45.281 -2.026 1.00 57.88 175 GLU A C 1
ATOM 1401 O O . GLU A 1 175 ? -1.073 -45.560 -3.187 1.00 57.88 175 GLU A O 1
ATOM 1406 N N . GLN A 1 176 ? 0.382 -45.721 -1.508 1.00 45.44 176 GLN A N 1
ATOM 1407 C CA . GLN A 1 176 ? 1.316 -46.558 -2.268 1.00 45.44 176 GLN A CA 1
ATOM 1408 C C . GLN A 1 176 ? 0.743 -47.988 -2.430 1.00 45.44 176 GLN A C 1
ATOM 1410 O O . GLN A 1 176 ? 0.602 -48.698 -1.430 1.00 45.44 176 GLN A O 1
ATOM 1415 N N . PRO A 1 177 ? 0.403 -48.468 -3.648 1.00 51.16 177 PRO A N 1
ATOM 1416 C CA . PRO A 1 177 ? -0.151 -49.808 -3.812 1.00 51.16 177 PRO A CA 1
ATOM 1417 C C . PRO A 1 177 ? 0.925 -50.849 -3.500 1.00 51.16 177 PRO A C 1
ATOM 1419 O O . PRO A 1 177 ? 2.026 -50.795 -4.054 1.00 51.16 177 PRO A O 1
ATOM 1422 N N . ALA A 1 178 ? 0.597 -51.822 -2.647 1.00 53.34 178 ALA A N 1
ATOM 1423 C CA . ALA A 1 178 ? 1.406 -53.019 -2.461 1.00 53.34 178 ALA A CA 1
ATOM 1424 C C . ALA A 1 178 ? 1.723 -53.637 -3.836 1.00 53.34 178 ALA A C 1
ATOM 1426 O O . ALA A 1 178 ? 0.815 -53.975 -4.599 1.00 53.34 178 ALA A O 1
ATOM 1427 N N . ALA A 1 179 ? 3.011 -53.746 -4.171 1.00 49.97 179 ALA A N 1
ATOM 1428 C CA . ALA A 1 179 ? 3.456 -54.355 -5.419 1.00 49.97 179 ALA A CA 1
ATOM 1429 C C . ALA A 1 179 ? 2.855 -55.770 -5.551 1.00 49.97 179 ALA A C 1
ATOM 1431 O O . ALA A 1 179 ? 2.923 -56.541 -4.589 1.00 49.97 179 ALA A O 1
ATOM 1432 N N . PRO A 1 180 ? 2.277 -56.154 -6.705 1.00 45.97 180 PRO A N 1
ATOM 1433 C CA . PRO A 1 180 ? 1.744 -57.496 -6.863 1.00 45.97 180 PRO A CA 1
ATOM 1434 C C . PRO A 1 180 ? 2.899 -58.499 -6.804 1.00 45.97 180 PRO A C 1
ATOM 1436 O O . PRO A 1 180 ? 3.799 -58.492 -7.646 1.00 45.97 180 PRO A O 1
ATOM 1439 N N . THR A 1 181 ? 2.873 -59.369 -5.794 1.00 42.25 181 THR A N 1
ATOM 1440 C CA . THR A 1 181 ? 3.722 -60.558 -5.720 1.00 42.25 181 THR A CA 1
ATOM 1441 C C . THR A 1 181 ? 3.450 -61.410 -6.956 1.00 42.25 181 THR A C 1
ATOM 1443 O O . THR A 1 181 ? 2.417 -62.070 -7.049 1.00 42.25 181 THR A O 1
ATOM 1446 N N . GLN A 1 182 ? 4.362 -61.390 -7.929 1.00 41.78 182 GLN A N 1
ATOM 1447 C CA . GLN A 1 182 ? 4.319 -62.325 -9.047 1.00 41.78 182 GLN A CA 1
ATOM 1448 C C . GLN A 1 182 ? 4.529 -63.734 -8.491 1.00 41.78 182 GLN A C 1
ATOM 1450 O O . GLN A 1 182 ? 5.631 -64.110 -8.096 1.00 41.78 182 GLN A O 1
ATOM 1455 N N . THR A 1 183 ? 3.454 -64.514 -8.420 1.00 38.81 183 THR A N 1
ATOM 1456 C CA . THR A 1 183 ? 3.540 -65.946 -8.151 1.00 38.81 183 THR A CA 1
ATOM 1457 C C . THR A 1 183 ? 4.105 -66.601 -9.409 1.00 38.81 183 THR A C 1
ATOM 1459 O O . THR A 1 183 ? 3.444 -66.642 -10.444 1.00 38.81 183 THR A O 1
ATOM 1462 N N . LEU A 1 184 ? 5.355 -67.063 -9.349 1.00 40.81 184 LEU A N 1
ATOM 1463 C CA . LEU A 1 184 ? 5.975 -67.839 -10.421 1.00 40.81 184 LEU A CA 1
ATOM 1464 C C . LEU A 1 184 ? 5.197 -69.153 -10.596 1.00 40.81 184 LEU A C 1
ATOM 1466 O O . LEU A 1 184 ? 5.331 -70.073 -9.792 1.00 40.81 184 LEU A O 1
ATOM 1470 N N . VAL A 1 185 ? 4.373 -69.241 -11.642 1.00 47.50 185 VAL A N 1
ATOM 1471 C CA . VAL A 1 185 ? 3.777 -70.506 -12.086 1.00 47.50 185 VAL A CA 1
ATOM 1472 C C . VAL A 1 185 ? 4.827 -71.245 -12.912 1.00 47.50 185 VAL A C 1
ATOM 1474 O O . VAL A 1 185 ? 5.159 -70.838 -14.023 1.00 47.50 185 VAL A O 1
ATOM 1477 N N . VAL A 1 186 ? 5.368 -72.326 -12.357 1.00 47.16 186 VAL A N 1
ATOM 1478 C CA . VAL A 1 186 ? 6.252 -73.257 -13.070 1.00 47.16 186 VAL A CA 1
ATOM 1479 C C . VAL A 1 186 ? 5.380 -74.169 -13.952 1.00 47.16 186 VAL A C 1
ATOM 1481 O O . VAL A 1 186 ? 4.476 -74.808 -13.411 1.00 47.16 186 VAL A O 1
ATOM 1484 N N . PRO A 1 187 ? 5.594 -74.274 -15.279 1.00 44.91 187 PRO A N 1
ATOM 1485 C CA . PRO A 1 187 ? 4.829 -75.206 -16.106 1.00 44.91 187 PRO A CA 1
ATOM 1486 C C . PRO A 1 187 ? 5.292 -76.652 -15.877 1.00 44.91 187 PRO A C 1
ATOM 1488 O O . PRO A 1 187 ? 6.477 -76.962 -15.998 1.00 44.91 187 PRO A O 1
ATOM 1491 N N . ASN A 1 188 ? 4.344 -77.540 -15.575 1.00 50.41 188 ASN A N 1
ATOM 1492 C CA . ASN A 1 188 ? 4.544 -78.988 -15.498 1.00 50.41 188 ASN A CA 1
ATOM 1493 C C . ASN A 1 188 ? 4.511 -79.605 -16.920 1.00 50.41 188 ASN A C 1
ATOM 1495 O O . ASN A 1 188 ? 3.605 -79.259 -17.683 1.00 50.41 188 ASN A O 1
ATOM 1499 N N . PRO A 1 189 ? 5.434 -80.507 -17.310 1.00 46.69 189 PRO A N 1
ATOM 1500 C CA . PRO A 1 189 ? 5.482 -81.053 -18.662 1.00 46.69 189 PRO A CA 1
ATOM 1501 C C . PRO A 1 189 ? 4.752 -82.400 -18.745 1.00 46.69 189 PRO A C 1
ATOM 1503 O O . PRO A 1 189 ? 5.249 -83.398 -18.238 1.00 46.69 189 PRO A O 1
ATOM 1506 N N . ALA A 1 190 ? 3.603 -82.461 -19.422 1.00 46.72 190 ALA A N 1
ATOM 1507 C CA . ALA A 1 190 ? 3.079 -83.714 -19.979 1.00 46.72 190 ALA A CA 1
ATOM 1508 C C . ALA A 1 190 ? 1.903 -83.442 -20.925 1.00 46.72 190 ALA A C 1
ATOM 1510 O O . ALA A 1 190 ? 0.876 -82.947 -20.474 1.00 46.72 190 ALA A O 1
ATOM 1511 N N . THR A 1 191 ? 2.020 -83.787 -22.211 1.00 41.75 191 THR A N 1
ATOM 1512 C CA . THR A 1 191 ? 1.304 -84.919 -22.852 1.00 41.75 191 THR A CA 1
ATOM 1513 C C . THR A 1 191 ? 1.407 -84.842 -24.381 1.00 41.75 191 THR A C 1
ATOM 1515 O O . THR A 1 191 ? 0.936 -83.905 -25.016 1.00 41.75 191 THR A O 1
ATOM 1518 N N . LEU A 1 192 ? 2.033 -85.867 -24.966 1.00 43.78 192 LEU A N 1
ATOM 1519 C CA . LEU A 1 192 ? 1.909 -86.249 -26.373 1.00 43.78 192 LEU A CA 1
ATOM 1520 C C . LEU A 1 192 ? 0.639 -87.099 -26.515 1.00 43.78 192 LEU A C 1
ATOM 1522 O O . LEU A 1 192 ? 0.554 -88.116 -25.830 1.00 43.78 192 LEU A O 1
ATOM 1526 N N . VAL A 1 193 ? -0.299 -86.736 -27.398 1.00 48.12 193 VAL A N 1
ATOM 1527 C CA . VAL A 1 193 ? -1.308 -87.665 -27.947 1.00 48.12 193 VAL A CA 1
ATOM 1528 C C . VAL A 1 193 ? -1.601 -87.301 -29.412 1.00 48.12 193 VAL A C 1
ATOM 1530 O O . VAL A 1 193 ? -1.813 -86.136 -29.741 1.00 48.12 193 VAL A O 1
ATOM 1533 N N . GLU A 1 194 ? -1.546 -88.323 -30.269 1.00 41.00 194 GLU A N 1
ATOM 1534 C CA . GLU A 1 194 ? -1.688 -88.344 -31.732 1.00 41.00 194 GLU A CA 1
ATOM 1535 C C . GLU A 1 194 ? -3.082 -87.949 -32.266 1.00 41.00 194 GLU A C 1
ATOM 1537 O O . GLU A 1 194 ? -4.104 -88.162 -31.616 1.00 41.00 194 GLU A O 1
ATOM 1542 N N . ASN A 1 195 ? -3.116 -87.454 -33.511 1.00 41.94 195 ASN A N 1
ATOM 1543 C CA . ASN A 1 195 ? -4.330 -87.239 -34.314 1.00 41.94 195 ASN A CA 1
ATOM 1544 C C . ASN A 1 195 ? -4.678 -88.489 -35.162 1.00 41.94 195 ASN A C 1
ATOM 1546 O O . ASN A 1 195 ? -3.756 -89.155 -35.638 1.00 41.94 195 ASN A O 1
ATOM 1550 N N . PRO A 1 196 ? -5.966 -88.782 -35.446 1.00 51.28 196 PRO A N 1
ATOM 1551 C CA . PRO A 1 196 ? -6.363 -89.896 -36.315 1.00 51.28 196 PRO A CA 1
ATOM 1552 C C . PRO A 1 196 ? -6.285 -89.552 -37.828 1.00 51.28 196 PRO A C 1
ATOM 1554 O O . PRO A 1 196 ? -6.281 -88.372 -38.187 1.00 51.28 196 PRO A O 1
ATOM 1557 N N . PRO A 1 197 ? -6.223 -90.563 -38.729 1.00 50.31 197 PRO A N 1
ATOM 1558 C CA . PRO A 1 197 ? -5.914 -90.386 -40.155 1.00 50.31 197 PRO A CA 1
ATOM 1559 C C . PRO A 1 197 ? -7.129 -89.996 -41.035 1.00 50.31 197 PRO A C 1
ATOM 1561 O O . PRO A 1 197 ? -8.277 -90.123 -40.601 1.00 50.31 197 PRO A O 1
ATOM 1564 N N . PRO A 1 198 ? -6.895 -89.521 -42.282 1.00 45.75 198 PRO A N 1
ATOM 1565 C CA . PRO A 1 198 ? -7.906 -88.862 -43.112 1.00 45.75 198 PRO A CA 1
ATOM 1566 C C . PRO A 1 198 ? -8.788 -89.829 -43.921 1.00 45.75 198 PRO A C 1
ATOM 1568 O O . PRO A 1 198 ? -8.375 -90.919 -44.311 1.00 45.75 198 PRO A O 1
ATOM 1571 N N . THR A 1 199 ? -10.016 -89.385 -44.206 1.00 36.47 199 THR A N 1
ATOM 1572 C CA . THR A 1 199 ? -11.028 -90.103 -44.999 1.00 36.47 199 THR A CA 1
ATOM 1573 C C . THR A 1 199 ? -10.779 -89.956 -46.503 1.00 36.47 199 THR A C 1
ATOM 1575 O O . THR A 1 199 ? -10.603 -88.854 -47.017 1.00 36.47 199 THR A O 1
ATOM 1578 N N . THR A 1 200 ? -10.794 -91.090 -47.200 1.00 35.84 200 THR A N 1
ATOM 1579 C CA . THR A 1 200 ? -10.655 -91.267 -48.650 1.00 35.84 200 THR A CA 1
ATOM 1580 C C . THR A 1 200 ? -11.890 -90.800 -49.422 1.00 35.84 200 THR A C 1
ATOM 1582 O O . THR A 1 200 ? -13.004 -91.203 -49.093 1.00 35.84 200 THR A O 1
ATOM 1585 N N . THR A 1 201 ? -11.697 -90.053 -50.510 1.00 37.75 201 THR A N 1
ATOM 1586 C CA . THR A 1 201 ? -12.659 -89.987 -51.624 1.00 37.75 201 THR A CA 1
ATOM 1587 C C . THR A 1 201 ? -11.908 -90.156 -52.945 1.00 37.75 201 THR A C 1
ATOM 1589 O O . THR A 1 201 ? -11.089 -89.321 -53.315 1.00 37.75 201 THR A O 1
ATOM 1592 N N . ASP A 1 202 ? -12.175 -91.278 -53.616 1.00 39.97 202 ASP A N 1
ATOM 1593 C CA . ASP A 1 202 ? -11.875 -91.516 -55.032 1.00 39.97 202 ASP A CA 1
ATOM 1594 C C . ASP A 1 202 ? -12.843 -90.713 -55.916 1.00 39.97 202 ASP A C 1
ATOM 1596 O O . ASP A 1 202 ? -14.002 -90.498 -55.541 1.00 39.97 202 ASP A O 1
ATOM 1600 N N . PRO A 1 203 ? -12.433 -90.397 -57.153 1.00 44.66 203 PRO A N 1
ATOM 1601 C CA . PRO A 1 203 ? -13.250 -90.842 -58.274 1.00 44.66 203 PRO A CA 1
ATOM 1602 C C . PRO A 1 203 ? -12.408 -91.503 -59.373 1.00 44.66 203 PRO A C 1
ATOM 1604 O O . PRO A 1 203 ? -11.397 -90.978 -59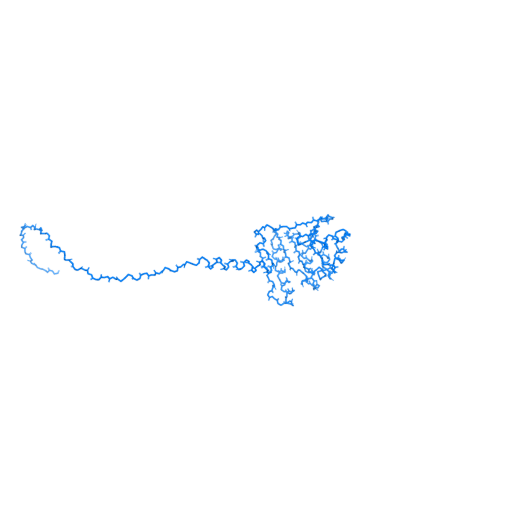.837 1.00 44.66 203 PRO A O 1
ATOM 1607 N N . ALA A 1 204 ? -12.874 -92.668 -59.817 1.00 35.56 204 ALA A N 1
ATOM 1608 C CA . ALA A 1 204 ? -12.315 -93.425 -60.925 1.00 35.56 204 ALA A CA 1
ATOM 1609 C C . ALA A 1 204 ? -12.828 -92.943 -62.298 1.00 35.56 204 ALA A C 1
ATOM 1611 O O . ALA A 1 204 ? -13.969 -92.503 -62.424 1.00 35.56 204 ALA A O 1
ATOM 1612 N N . SER A 1 205 ? -11.999 -93.226 -63.317 1.00 36.06 205 SER A N 1
ATOM 1613 C CA . SER A 1 205 ? -12.267 -93.279 -64.770 1.00 36.06 205 SER A CA 1
ATOM 1614 C C . SER A 1 205 ? -12.304 -91.935 -65.520 1.00 36.06 205 SER A C 1
ATOM 1616 O O . SER A 1 205 ? -13.165 -91.111 -65.268 1.00 36.06 205 SER A O 1
ATOM 1618 N N . GLY A 1 206 ? -11.483 -91.663 -66.540 1.00 33.75 206 GLY A N 1
ATOM 1619 C CA . GLY A 1 206 ? -10.501 -92.474 -67.262 1.00 33.75 206 GLY A CA 1
ATOM 1620 C C . GLY A 1 206 ? -10.220 -91.876 -68.657 1.00 33.75 206 GLY A C 1
ATOM 1621 O O . GLY A 1 206 ? -11.130 -91.303 -69.246 1.00 33.75 206 GLY A O 1
ATOM 1622 N N . LYS A 1 207 ? -8.996 -92.117 -69.173 1.00 36.12 207 LYS A N 1
ATOM 1623 C CA . LYS A 1 207 ? -8.507 -91.960 -70.574 1.00 36.12 207 LYS A CA 1
ATOM 1624 C C . LYS A 1 207 ? -8.400 -90.497 -71.079 1.00 36.12 207 LYS A C 1
ATOM 1626 O O . LYS A 1 207 ? -9.241 -89.680 -70.761 1.00 36.12 207 LYS A O 1
ATOM 1631 N N . ASP A 1 208 ? -7.414 -90.051 -71.856 1.00 37.28 208 ASP A N 1
ATOM 1632 C CA . ASP A 1 208 ? -6.483 -90.726 -72.758 1.00 37.28 208 ASP A CA 1
ATOM 1633 C C . ASP A 1 208 ? -5.295 -89.799 -73.124 1.00 37.28 208 ASP A C 1
ATOM 1635 O O . ASP A 1 208 ? -5.435 -88.580 -73.146 1.00 37.28 208 ASP A O 1
ATOM 1639 N N . SER A 1 209 ? -4.169 -90.434 -73.455 1.00 38.69 209 SER A N 1
ATOM 1640 C CA . SER A 1 209 ? -3.189 -90.115 -74.510 1.00 38.69 209 SER A CA 1
ATOM 1641 C C . SER A 1 209 ? -2.574 -88.703 -74.736 1.00 38.69 209 SER A C 1
ATOM 1643 O O . SER A 1 209 ? -3.222 -87.745 -75.141 1.00 38.69 209 SER A O 1
ATOM 1645 N N . THR A 1 210 ? -1.227 -88.725 -74.738 1.00 43.06 210 THR A N 1
ATOM 1646 C CA . THR A 1 210 ? -0.253 -88.064 -75.657 1.00 43.06 210 THR A CA 1
ATOM 1647 C C . THR A 1 210 ? 0.183 -86.592 -75.498 1.00 43.06 210 THR A C 1
ATOM 1649 O O . THR A 1 210 ? -0.434 -85.662 -75.998 1.00 43.06 210 THR A O 1
ATOM 1652 N N . LEU A 1 211 ? 1.386 -86.452 -74.922 1.00 40.16 211 LEU A N 1
ATOM 1653 C CA . LEU A 1 211 ? 2.519 -85.566 -75.294 1.00 40.16 211 LEU A CA 1
ATOM 1654 C C . LEU A 1 211 ? 3.052 -85.865 -76.730 1.00 40.16 211 LEU A C 1
ATOM 1656 O O . LEU A 1 211 ? 2.665 -86.916 -77.250 1.00 40.16 211 LEU A O 1
ATOM 1660 N N . PRO A 1 212 ? 4.052 -85.146 -77.323 1.00 56.38 212 PRO A N 1
ATOM 1661 C CA . PRO A 1 212 ? 4.731 -83.852 -77.019 1.00 56.38 212 PRO A CA 1
ATOM 1662 C C . PRO A 1 212 ? 5.030 -83.025 -78.334 1.00 56.38 212 PRO A C 1
ATOM 1664 O O . PRO A 1 212 ? 4.312 -83.229 -79.309 1.00 56.38 212 PRO A O 1
ATOM 1667 N N . PRO A 1 213 ? 6.156 -82.275 -78.517 1.00 58.22 213 PRO A N 1
ATOM 1668 C CA . PRO A 1 213 ? 6.743 -81.117 -77.799 1.00 58.22 213 PRO A CA 1
ATOM 1669 C C . PRO A 1 213 ? 7.056 -79.892 -78.720 1.00 58.22 213 PRO A C 1
ATOM 1671 O O . PRO A 1 213 ? 6.870 -79.956 -79.931 1.00 58.22 213 PRO A O 1
ATOM 1674 N N . ASN A 1 214 ? 7.712 -78.874 -78.127 1.00 39.34 214 ASN A N 1
ATOM 1675 C CA . ASN A 1 214 ? 8.585 -77.838 -78.735 1.00 39.34 214 ASN A CA 1
ATOM 1676 C C . ASN A 1 214 ? 7.857 -76.687 -79.462 1.00 39.34 214 ASN A C 1
ATOM 1678 O O . ASN A 1 214 ? 6.873 -76.918 -80.148 1.00 39.34 214 ASN A O 1
ATOM 1682 N N . VAL A 1 215 ? 8.254 -75.411 -79.376 1.00 46.56 215 VAL A N 1
ATOM 1683 C CA . VAL A 1 215 ? 9.527 -74.717 -79.079 1.00 46.56 215 VAL A CA 1
ATOM 1684 C C . VAL A 1 215 ? 9.221 -73.462 -78.257 1.00 46.56 215 VAL A C 1
ATOM 1686 O O . VAL A 1 215 ? 8.160 -72.854 -78.523 1.00 46.56 215 VAL A O 1
#

pLDDT: mean 82.11, std 19.18, range [33.75, 97.44]

Secondary structure (DSSP, 8-state):
------TTS-GGGHHHHHHHHHHHHHHHHHHS---EEEEETTTHHHHTSHHHHHHHHHHHHHGGGGTEEEEE--S-HHHHHSSHHHHHHHHH-SEEEEE---TTTHHHHHHHTT--HHHHHHHHH--TTEEEEEETTEEEEEE----HHHHHHH---HHHHHHHHHHHHHHHHHT-PPPP-----PPP-----PPPPPPP---------------

Radius of gyration: 39.58 Å; chains: 1; bounding box: 36×107×99 Å

Sequence (215 aa):
MTVFSIKALEEELRPVAMHIVLDFIWTRVRKTLKKRLLILDEAWYIMKYEDSASFVYGIAKRSRKYYLALTTATQDVQDFLSTDYGKAVLSNSSIQVLLKQSPTEVDLISQVFYLSQGEKELLLSADIGEGLFFAGQSHVAIKVIAAPFEHTLITSNPQEILSQQKIELEQTQTEQPAAPTQTLVVPNPATLVENPPPTTTDPASGKDSTLPPNV